Protein 6H8M (pdb70)

Solvent-accessible surface area: 11759 Å² total; per-residue (Å²): 101,38,73,23,95,33,40,89,27,169,88,157,71,25,0,12,0,13,0,74,31,142,59,97,82,1,0,0,2,0,60,42,4,33,60,116,10,0,26,0,0,2,88,58,58,45,42,188,35,96,14,73,14,14,18,79,17,66,30,28,104,9,178,50,38,43,44,17,35,18,12,116,10,90,9,122,26,163,21,6,44,89,10,88,153,50,138,98,55,212,82,126,33,179,36,44,39,1,0,1,0,26,2,41,46,157,186,88,38,75,21,38,18,4,31,17,136,62,30,80,25,0,12,0,12,0,71,26,143,58,95,83,1,0,2,4,23,64,52,17,48,70,116,10,0,28,0,0,2,85,53,50,42,40,190,37,73,10,85,14,65,58,156,18,139,21,32,104,9,172,49,44,44,34,8,42,44,16,131,16,97,9,120,27,158,12,2,45,89,11,93,151,57,128,130,31,204,90,127,18,168,39,45,39,1,1,2,0,24,3,43,54,149,203

Sequence (214 aa):
GFPIRLVDGENKKEGRVEVFVNGQWGTICDDGWTDKHAAVICRQLGYKGPARARTMAYFGEGKGPIHMDNVKCTGNEKALADCVKQDIGRHNCRHSEDAGVICDYLEGFPIRLVDGENKKEGRVEVFVNGQWGTICDDGWTDKHAAVICRQLGYKGPARARTMMAYFGEGKGPIHMDNVKCTGNEKALADCVKQDIGRHNCRHSEDAGVICDYLE

InterPro domains:
  IPR000001 Kringle [PF00051] (93-157)
  IPR000001 Kringle [PS50070] (93-156)
  IPR000001 Kringle [SM00130] (83-159)
  IPR001190 SRCR domain [PF00530] (169-265)
  IPR001190 SRCR domain [PF00530] (277-371)
  IPR001190 SRCR domain [PF00530] (389-485)
  IPR001190 SRCR domain [PR00258] (386-402)
  IPR001190 SRCR domain [PR00258] (405-416)
  IPR001190 SRCR domain [PR00258] (420-430)
  IPR001190 SRCR domain [PR00258] (451-465)
  IPR001190 SRCR domain [PR00258] (474-486)
  IPR001190 SRCR domain [PS00420] (171-208)
  IPR001190 SRCR domain [PS00420] (278-315)
  IPR001190 SRCR domain [PS00420] (391-428)
  IPR001190 SRCR domain [PS50287] (166-266)
  IPR001190 SRCR domain [PS50287] (273-372)
  IPR001190 SRCR domain [PS50287] (386-486)
  IPR001190 SRCR domain [SM00202] (166-266)
  IPR001190 SRCR domain [SM00202] (273-372)
  IPR001190 SRCR domain [SM00202] (386-486)

Foldseek 3Di:
DWDWAAPQDPDRQKHFIWTADPNDIAFEFCVQPFQLNQLQVNLLVPFDARKTKDWQQNSHFDDDDHDAYAWAGPSPHNHSVPTDHDPPDPRPGDSSGTMMMGTNDDD/DWDWAAPQDPDRQKHFIWTADPRDIAFEFCVPPFQLVQLQVNLLVPFNARKGKDWQCPSHFDDDDHPAWPWAGPSPHSHPVPTHHDPPTPDPDDSSGTMMMGGNDDD

B-factor: mean 64.43, std 28.66, range [32.75, 166.67]

Structure (mmCIF, N/CA/C/O backbone):
data_6H8M
#
_entry.id   6H8M
#
_cell.length_a   57.752
_cell.length_b   62.902
_cell.length_c   84.526
_cell.angle_alpha   90.00
_cell.angle_beta   90.00
_cell.angle_gamma   90.00
#
_symmetry.space_group_name_H-M   'P 21 21 21'
#
loop_
_entity.id
_entity.type
_entity.pdbx_description
1 polymer Neurotrypsin
2 water water
#
loop_
_atom_site.group_PDB
_atom_site.id
_atom_site.type_symbol
_atom_site.label_atom_id
_atom_site.label_alt_id
_atom_site.label_comp_id
_atom_site.label_asym_id
_atom_site.label_entity_id
_atom_site.label_seq_id
_atom_site.pdbx_PDB_ins_code
_atom_site.Cartn_x
_atom_site.Cartn_y
_atom_site.Cartn_z
_atom_site.occupancy
_atom_site.B_iso_or_equiv
_atom_site.auth_seq_id
_atom_site.auth_comp_id
_atom_site.auth_asym_id
_atom_site.auth_atom_id
_atom_site.pdbx_PDB_model_num
ATOM 1 N N . GLY A 1 3 ? 33.707 46.018 7.804 1.00 78.79 383 GLY A N 1
ATOM 2 C CA . GLY A 1 3 ? 33.914 44.985 8.830 1.00 69.72 383 GLY A CA 1
ATOM 3 C C . GLY A 1 3 ? 33.510 43.622 8.311 1.00 64.66 383 GLY A C 1
ATOM 4 O O . GLY A 1 3 ? 33.202 43.420 7.162 1.00 62.43 383 GLY A O 1
ATOM 5 N N . PHE A 1 4 ? 33.505 42.655 9.209 1.00 54.85 384 PHE A N 1
ATOM 6 C CA . PHE A 1 4 ? 33.205 41.292 8.888 1.00 57.80 384 PHE A CA 1
ATOM 7 C C . PHE A 1 4 ? 31.879 40.923 9.507 1.00 46.84 384 PHE A C 1
ATOM 8 O O . PHE A 1 4 ? 31.703 41.193 10.705 1.00 45.93 384 PHE A O 1
ATOM 16 N N . PRO A 1 5 ? 30.970 40.234 8.807 1.00 43.05 385 PRO A N 1
ATOM 17 C CA . PRO A 1 5 ? 29.894 39.551 9.540 1.00 41.33 385 PRO A CA 1
ATOM 18 C C . PRO A 1 5 ? 30.495 38.463 10.450 1.00 36.21 385 PRO A C 1
ATOM 19 O O . PRO A 1 5 ? 31.374 37.669 10.000 1.00 39.52 385 PRO A O 1
ATOM 23 N N . ILE A 1 6 ? 29.903 38.302 11.654 1.00 38.52 386 ILE A N 1
ATOM 24 C CA . ILE A 1 6 ? 30.307 37.333 12.643 1.00 38.08 386 ILE A CA 1
ATOM 25 C C . ILE A 1 6 ? 29.082 36.721 13.304 1.00 35.17 386 ILE A C 1
ATOM 26 O O . ILE A 1 6 ? 27.966 37.386 13.418 1.00 39.72 386 ILE A O 1
ATOM 31 N N . ARG A 1 7 ? 29.220 35.452 13.674 1.00 35.72 387 ARG A N 1
ATOM 32 C CA . ARG A 1 7 ? 28.174 34.751 14.425 1.00 38.43 387 ARG A CA 1
ATOM 33 C C . ARG A 1 7 ? 28.824 33.767 15.364 1.00 40.34 387 ARG A C 1
ATOM 34 O O . ARG A 1 7 ? 29.912 33.332 15.145 1.00 37.42 387 ARG A O 1
ATOM 42 N N . LEU A 1 8 ? 28.101 33.393 16.421 1.00 34.36 388 LEU A N 1
ATOM 43 C CA . LEU A 1 8 ? 28.486 32.336 17.326 1.00 37.19 388 LEU A CA 1
ATOM 44 C C . LEU A 1 8 ? 27.588 31.093 17.111 1.00 41.22 388 LEU A C 1
ATOM 45 O O . LEU A 1 8 ? 26.363 31.269 16.874 1.00 41.53 388 LEU A O 1
ATOM 50 N N . VAL A 1 9 ? 28.211 29.918 17.016 1.00 38.53 389 VAL A N 1
ATOM 51 C CA . VAL A 1 9 ? 27.499 28.683 16.685 1.00 38.40 389 VAL A CA 1
ATOM 52 C C . VAL A 1 9 ? 27.789 27.610 17.733 1.00 38.93 389 VAL A C 1
ATOM 53 O O . VAL A 1 9 ? 28.870 27.526 18.299 1.00 40.05 389 VAL A O 1
ATOM 57 N N . ASP A 1 10 ? 26.771 26.772 18.023 1.00 41.83 390 ASP A N 1
ATOM 58 C CA . ASP A 1 10 ? 26.941 25.548 18.812 1.00 46.17 390 ASP A CA 1
ATOM 59 C C . ASP A 1 10 ? 27.157 25.802 20.316 1.00 46.21 390 ASP A C 1
ATOM 60 O O . ASP A 1 10 ? 27.549 24.857 21.013 1.00 44.80 390 ASP A O 1
ATOM 65 N N . GLY A 1 11 ? 26.844 26.990 20.787 1.00 42.88 391 GLY A N 1
ATOM 66 C CA . GLY A 1 11 ? 26.808 27.337 22.204 1.00 42.62 391 GLY A CA 1
ATOM 67 C C . GLY A 1 11 ? 25.510 26.892 22.844 1.00 49.49 391 GLY A C 1
ATOM 68 O O . GLY A 1 11 ? 24.586 26.577 22.181 1.00 46.41 391 GLY A O 1
ATOM 69 N N . GLU A 1 12 ? 25.466 26.940 24.166 1.00 49.47 392 GLU A N 1
ATOM 70 C CA . GLU A 1 12 ? 24.188 26.586 24.908 1.00 54.76 392 GLU A CA 1
ATOM 71 C C . GLU A 1 12 ? 23.201 27.741 24.821 1.00 54.50 392 GLU A C 1
ATOM 72 O O . GLU A 1 12 ? 22.065 27.581 25.123 1.00 55.28 392 GLU A O 1
ATOM 78 N N . ASN A 1 13 ? 23.650 28.952 24.532 1.00 45.34 393 ASN A N 1
ATOM 79 C CA . ASN A 1 13 ? 22.809 30.133 24.373 1.00 50.84 393 ASN A CA 1
ATOM 80 C C . ASN A 1 13 ? 23.495 31.066 23.358 1.00 49.15 393 ASN A C 1
ATOM 81 O O . ASN A 1 13 ? 24.608 30.791 22.902 1.00 45.15 393 ASN A O 1
ATOM 86 N N . LYS A 1 14 ? 22.861 32.197 23.036 1.00 46.33 394 LYS A N 1
ATOM 87 C CA . LYS A 1 14 ? 23.312 33.009 21.899 1.00 51.21 394 LYS A CA 1
ATOM 88 C C . LYS A 1 14 ? 24.540 33.825 22.297 1.00 51.03 394 LYS A C 1
ATOM 89 O O . LYS A 1 14 ? 25.174 34.361 21.422 1.00 48.29 394 LYS A O 1
ATOM 95 N N . LYS A 1 15 ? 24.916 33.845 23.581 1.00 46.10 395 LYS A N 1
ATOM 96 C CA . LYS A 1 15 ? 26.051 34.615 24.049 1.00 46.52 395 LYS A CA 1
ATOM 97 C C . LYS A 1 15 ? 27.352 33.822 24.063 1.00 42.03 395 LYS A C 1
ATOM 98 O O . LYS A 1 15 ? 28.348 34.390 24.448 1.00 44.14 395 LYS A O 1
ATOM 104 N N . GLU A 1 16 ? 27.389 32.576 23.550 1.00 42.16 396 GLU A N 1
ATOM 105 C CA . GLU A 1 16 ? 28.614 31.833 23.513 1.00 36.35 396 GLU A CA 1
ATOM 106 C C . GLU A 1 16 ? 28.576 30.878 22.314 1.00 37.21 396 GLU A C 1
ATOM 107 O O . GLU A 1 16 ? 27.560 30.632 21.719 1.00 38.84 396 GLU A O 1
ATOM 113 N N . GLY A 1 17 ? 29.753 30.500 21.850 1.00 35.62 397 GLY A N 1
ATOM 114 C CA . GLY A 1 17 ? 29.863 29.462 20.841 1.00 33.69 397 GLY A CA 1
ATOM 115 C C . GLY A 1 17 ? 31.153 29.590 20.031 1.00 33.38 397 GLY A C 1
ATOM 116 O O . GLY A 1 17 ? 32.004 30.476 20.335 1.00 34.18 397 GLY A O 1
ATOM 117 N N . ARG A 1 18 ? 31.273 28.757 18.992 1.00 32.75 398 ARG A N 1
ATOM 118 C CA . ARG A 1 18 ? 32.431 28.821 18.063 1.00 33.92 398 ARG A CA 1
ATOM 119 C C . ARG A 1 18 ? 32.249 30.061 17.177 1.00 33.93 398 ARG A C 1
ATOM 120 O O . ARG A 1 18 ? 31.135 30.251 16.651 1.00 35.34 398 ARG A O 1
ATOM 128 N N . VAL A 1 19 ? 33.314 30.847 17.002 1.00 33.65 399 VAL A N 1
ATOM 129 C CA . VAL A 1 19 ? 33.282 32.085 16.180 1.00 33.98 399 VAL A CA 1
ATOM 130 C C . VAL A 1 19 ? 33.316 31.734 14.711 1.00 36.82 399 VAL A C 1
ATOM 131 O O . VAL A 1 19 ? 34.176 30.957 14.295 1.00 37.19 399 VAL A O 1
ATOM 135 N N . GLU A 1 20 ? 32.312 32.205 13.938 1.00 35.92 400 GLU A N 1
ATOM 136 C CA . GLU A 1 20 ? 32.352 32.075 12.505 1.00 38.06 400 GLU A CA 1
ATOM 137 C C . GLU A 1 20 ? 32.331 33.479 11.899 1.00 38.95 400 GLU A C 1
ATOM 138 O O . GLU A 1 20 ? 31.637 34.397 12.391 1.00 39.67 400 GLU A O 1
ATOM 144 N N . VAL A 1 21 ? 33.070 33.628 10.796 1.00 38.19 401 VAL A N 1
ATOM 145 C CA . VAL A 1 21 ? 33.175 34.902 10.148 1.00 37.85 401 VAL A CA 1
ATOM 146 C C . VAL A 1 21 ? 32.943 34.712 8.653 1.00 38.78 401 VAL A C 1
ATOM 147 O O . VAL A 1 21 ? 33.257 33.650 8.100 1.00 40.04 401 VAL A O 1
ATOM 151 N N . PHE A 1 22 ? 32.336 35.716 8.009 1.00 38.09 402 PHE A N 1
ATOM 152 C CA . PHE A 1 22 ? 31.936 35.592 6.623 1.00 40.02 402 PHE A CA 1
ATOM 153 C C . PHE A 1 22 ? 32.902 36.420 5.765 1.00 43.47 402 PHE A C 1
ATOM 154 O O . PHE A 1 22 ? 32.979 37.627 5.910 1.00 40.64 402 PHE A O 1
ATOM 162 N N . VAL A 1 23 ? 33.666 35.711 4.948 1.00 41.86 403 VAL A N 1
ATOM 163 C CA . VAL A 1 23 ? 34.813 36.260 4.176 1.00 46.02 403 VAL A CA 1
ATOM 164 C C . VAL A 1 23 ? 34.816 35.540 2.831 1.00 47.79 403 VAL A C 1
ATOM 165 O O . VAL A 1 23 ? 34.655 34.338 2.806 1.00 46.20 403 VAL A O 1
ATOM 169 N N . ASN A 1 24 ? 35.055 36.249 1.724 1.00 47.29 404 ASN A N 1
ATOM 170 C CA . ASN A 1 24 ? 35.211 35.603 0.441 1.00 50.55 404 ASN A CA 1
ATOM 171 C C . ASN A 1 24 ? 34.036 34.678 0.122 1.00 51.75 404 ASN A C 1
ATOM 172 O O . ASN A 1 24 ? 34.227 33.579 -0.359 1.00 51.61 404 ASN A O 1
ATOM 177 N N . GLY A 1 25 ? 32.828 35.120 0.441 1.00 48.40 405 GLY A N 1
ATOM 178 C CA . GLY A 1 25 ? 31.596 34.458 0.029 1.00 51.61 405 GLY A CA 1
ATOM 179 C C . GLY A 1 25 ? 31.250 33.262 0.885 1.00 51.28 405 GLY A C 1
ATOM 180 O O . GLY A 1 25 ? 30.316 32.556 0.555 1.00 51.79 405 GLY A O 1
ATOM 181 N N . GLN A 1 26 ? 31.995 32.965 1.956 1.00 48.60 406 GLN A N 1
ATOM 182 C CA . GLN A 1 26 ? 31.708 31.777 2.777 1.00 48.46 406 GLN A CA 1
ATOM 183 C C . GLN A 1 26 ? 31.864 32.039 4.272 1.00 45.14 406 GLN A C 1
ATOM 184 O O . GLN A 1 26 ? 32.735 32.766 4.713 1.00 41.30 406 GLN A O 1
ATOM 190 N N . TRP A 1 27 ? 31.031 31.325 5.053 1.00 44.76 407 TRP A N 1
ATOM 191 C CA . TRP A 1 27 ? 31.252 31.255 6.481 1.00 43.71 407 TRP A CA 1
ATOM 192 C C . TRP A 1 27 ? 32.440 30.337 6.788 1.00 44.92 407 TRP A C 1
ATOM 193 O O . TRP A 1 27 ? 32.562 29.281 6.214 1.00 44.72 407 TRP A O 1
ATOM 204 N N . GLY A 1 28 ? 33.323 30.758 7.695 1.00 38.84 408 GLY A N 1
ATOM 205 C CA . GLY A 1 28 ? 34.458 29.923 8.099 1.00 41.42 408 GLY A CA 1
ATOM 206 C C . GLY A 1 28 ? 34.925 30.272 9.485 1.00 40.39 408 GLY A C 1
ATOM 207 O O . GLY A 1 28 ? 34.354 31.166 10.142 1.00 41.01 408 GLY A O 1
ATOM 208 N N . THR A 1 29 ? 35.939 29.590 9.957 1.00 39.67 409 THR A N 1
ATOM 209 C CA . THR A 1 29 ? 36.307 29.668 11.379 1.00 39.73 409 THR A CA 1
ATOM 210 C C . THR A 1 29 ? 37.596 30.457 11.542 1.00 41.65 409 THR A C 1
ATOM 211 O O . THR A 1 29 ? 38.167 30.931 10.592 1.00 43.75 409 THR A O 1
ATOM 215 N N . ILE A 1 30 ? 38.010 30.555 12.809 1.00 40.71 4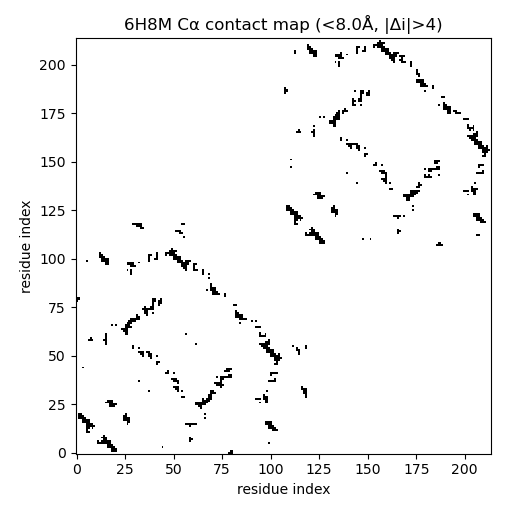10 ILE A N 1
ATOM 216 C CA . ILE A 1 30 ? 39.222 31.221 13.216 1.00 38.87 410 ILE A CA 1
ATOM 217 C C . ILE A 1 30 ? 40.060 30.253 14.046 1.00 40.12 410 ILE A C 1
ATOM 218 O O . ILE A 1 30 ? 39.567 29.616 14.999 1.00 39.19 410 ILE A O 1
ATOM 223 N N . CYS A 1 31 ? 41.338 30.120 13.709 1.00 41.41 411 CYS A N 1
ATOM 224 C CA . CYS A 1 31 ? 42.292 29.271 14.445 1.00 45.84 411 CYS A CA 1
ATOM 225 C C . CYS A 1 31 ? 42.568 29.857 15.852 1.00 49.74 411 CYS A C 1
ATOM 226 O O . CYS A 1 31 ? 42.700 31.051 16.003 1.00 46.56 411 CYS A O 1
ATOM 229 N N . ASP A 1 32 ? 42.740 28.987 16.852 1.00 45.12 412 ASP A N 1
ATOM 230 C CA . ASP A 1 32 ? 42.901 29.430 18.239 1.00 45.95 412 ASP A CA 1
ATOM 231 C C . ASP A 1 32 ? 44.348 29.780 18.570 1.00 47.04 412 ASP A C 1
ATOM 232 O O . ASP A 1 32 ? 44.625 30.071 19.720 1.00 43.52 412 ASP A O 1
ATOM 237 N N . ASP A 1 33 ? 45.289 29.708 17.593 1.00 48.14 413 ASP A N 1
ATOM 238 C CA . ASP A 1 33 ? 46.676 29.984 17.853 1.00 56.39 413 ASP A CA 1
ATOM 239 C C . ASP A 1 33 ? 46.755 31.457 18.277 1.00 55.39 413 ASP A C 1
ATOM 240 O O . ASP A 1 33 ? 46.351 32.376 17.516 1.00 56.16 413 ASP A O 1
ATOM 245 N N . GLY A 1 34 ? 47.225 31.685 19.487 1.00 54.89 414 GLY A N 1
ATOM 246 C CA . GLY A 1 34 ? 47.304 33.053 19.989 1.00 55.94 414 GLY A CA 1
ATOM 247 C C . GLY A 1 34 ? 45.956 33.638 20.435 1.00 53.20 414 GLY A C 1
ATOM 248 O O . GLY A 1 34 ? 45.912 34.831 20.676 1.00 49.15 414 GLY A O 1
ATOM 249 N N . TRP A 1 35 ? 44.865 32.843 20.496 1.00 44.55 415 TRP A N 1
ATOM 250 C CA . TRP A 1 35 ? 43.549 33.348 20.812 1.00 42.20 415 TRP A CA 1
ATOM 251 C C . TRP A 1 35 ? 43.414 33.436 22.348 1.00 43.32 415 TRP A C 1
ATOM 252 O O . TRP A 1 35 ? 43.683 32.459 23.025 1.00 43.08 415 TRP A O 1
ATOM 263 N N . THR A 1 36 ? 43.073 34.621 22.848 1.00 42.50 416 THR A N 1
ATOM 264 C CA . THR A 1 36 ? 43.002 34.855 24.310 1.00 42.50 416 THR A CA 1
ATOM 265 C C . THR A 1 36 ? 41.729 35.629 24.642 1.00 43.74 416 THR A C 1
ATOM 266 O O . THR A 1 36 ? 40.905 35.844 23.740 1.00 39.98 416 THR A O 1
ATOM 270 N N . ASP A 1 37 ? 41.618 36.069 25.898 1.00 43.54 417 ASP A N 1
ATOM 271 C CA . ASP A 1 37 ? 40.463 36.864 26.395 1.00 46.72 417 ASP A CA 1
ATOM 272 C C . ASP A 1 37 ? 40.364 38.198 25.636 1.00 47.37 417 ASP A C 1
ATOM 273 O O . ASP A 1 37 ? 39.240 38.705 25.514 1.00 42.66 417 ASP A O 1
ATOM 278 N N . LYS A 1 38 ? 41.494 38.786 25.223 1.00 45.20 418 LYS A N 1
ATOM 279 C CA . LYS A 1 38 ? 41.470 40.046 24.436 1.00 47.51 418 LYS A CA 1
ATOM 280 C C . LYS A 1 38 ? 40.696 39.799 23.131 1.00 43.18 418 LYS A C 1
ATOM 281 O O . LYS A 1 38 ? 39.847 40.640 22.805 1.00 46.46 418 LYS A O 1
ATOM 287 N N . HIS A 1 39 ? 40.945 38.681 22.434 1.00 44.27 419 HIS A N 1
ATOM 288 C CA . HIS A 1 39 ? 40.163 38.371 21.256 1.00 42.14 419 HIS A CA 1
ATOM 289 C C . HIS A 1 39 ? 38.689 38.223 21.575 1.00 41.52 419 HIS A C 1
ATOM 290 O O . HIS A 1 39 ? 37.807 38.713 20.824 1.00 40.73 419 HIS A O 1
ATOM 297 N N . ALA A 1 40 ? 38.378 37.515 22.655 1.00 40.03 420 ALA A N 1
ATOM 298 C CA . ALA A 1 40 ? 37.034 37.311 23.055 1.00 41.70 420 ALA A CA 1
ATOM 299 C C . ALA A 1 40 ? 36.329 38.625 23.366 1.00 38.25 420 ALA A C 1
ATOM 300 O O . ALA A 1 40 ? 35.144 38.790 22.908 1.00 41.30 420 ALA A O 1
ATOM 302 N N . ALA A 1 41 ? 37.047 39.574 23.973 1.00 42.16 421 ALA A N 1
ATOM 303 C CA . ALA A 1 41 ? 36.475 40.901 24.286 1.00 43.95 421 ALA A CA 1
ATOM 304 C C . ALA A 1 41 ? 36.051 41.586 22.981 1.00 44.10 421 ALA A C 1
ATOM 305 O O . ALA A 1 41 ? 34.938 42.185 22.908 1.00 44.90 421 ALA A O 1
ATOM 307 N N . VAL A 1 42 ? 36.870 41.468 21.930 1.00 46.02 422 VAL A N 1
ATOM 308 C CA . VAL A 1 42 ? 36.628 42.149 20.726 1.00 44.74 422 VAL A CA 1
ATOM 309 C C . VAL A 1 42 ? 35.420 41.521 19.992 1.00 47.00 422 VAL A C 1
ATOM 310 O O . VAL A 1 42 ? 34.527 42.207 19.527 1.00 46.79 422 VAL A O 1
ATOM 314 N N . ILE A 1 43 ? 35.390 40.200 19.920 1.00 41.89 423 ILE A N 1
ATOM 315 C CA . ILE A 1 43 ? 34.225 39.547 19.305 1.00 38.24 423 ILE A CA 1
ATOM 316 C C . ILE A 1 43 ? 32.941 39.919 20.024 1.00 41.48 423 ILE A C 1
ATOM 317 O O . ILE A 1 43 ? 31.913 40.269 19.367 1.00 41.46 423 ILE A O 1
ATOM 322 N N . CYS A 1 44 ? 32.949 39.805 21.352 1.00 41.08 424 CYS A N 1
ATOM 323 C CA . CYS A 1 44 ? 31.793 40.074 22.148 1.00 45.45 424 CYS A CA 1
ATOM 324 C C . CYS A 1 44 ? 31.339 41.547 22.041 1.00 43.06 424 CYS A C 1
ATOM 325 O O . CYS A 1 44 ? 30.117 41.834 21.912 1.00 43.87 424 CYS A O 1
ATOM 328 N N . ARG A 1 45 ? 32.307 42.468 21.978 1.00 45.93 425 ARG A N 1
ATOM 329 C CA . ARG A 1 45 ? 32.042 43.906 21.775 1.00 50.20 425 ARG A CA 1
ATOM 330 C C . ARG A 1 45 ? 31.343 44.129 20.430 1.00 47.44 425 ARG A C 1
ATOM 331 O O . AR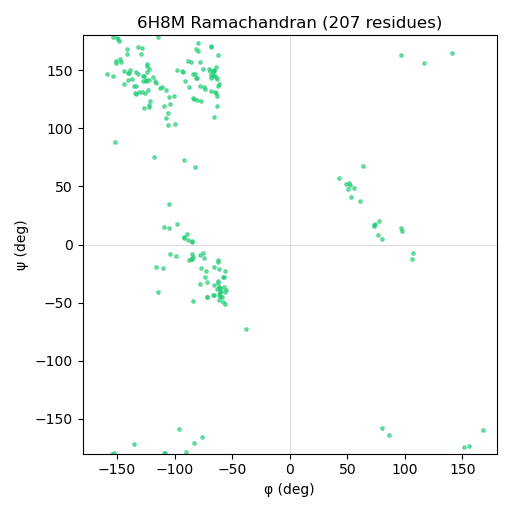G A 1 45 ? 30.355 44.802 20.364 1.00 45.18 425 ARG A O 1
ATOM 339 N N . GLN A 1 46 ? 31.840 43.532 19.354 1.00 47.76 426 GLN A N 1
ATOM 340 C CA . GLN A 1 46 ? 31.260 43.691 18.065 1.00 46.48 426 GLN A CA 1
ATOM 341 C C . GLN A 1 46 ? 29.809 43.163 18.057 1.00 45.06 426 GLN A C 1
ATOM 342 O O . GLN A 1 46 ? 28.963 43.758 17.362 1.00 44.57 426 GLN A O 1
ATOM 348 N N . LEU A 1 47 ? 29.550 42.076 18.783 1.00 42.84 427 LEU A N 1
ATOM 349 C CA . LEU A 1 47 ? 28.224 41.495 18.873 1.00 41.75 427 LEU A CA 1
ATOM 350 C C . LEU A 1 47 ? 27.273 42.294 19.774 1.00 47.29 427 LEU A C 1
ATOM 351 O O . LEU A 1 47 ? 26.091 41.975 19.824 1.00 42.26 427 LEU A O 1
ATOM 356 N N . GLY A 1 48 ? 27.788 43.302 20.456 1.00 50.54 428 GLY A N 1
ATOM 357 C CA . GLY A 1 48 ? 26.950 44.206 21.232 1.00 52.06 428 GLY A CA 1
ATOM 358 C C . GLY A 1 48 ? 26.887 43.877 22.698 1.00 56.68 428 GLY A C 1
ATOM 359 O O . GLY A 1 48 ? 26.143 44.535 23.396 1.00 56.20 428 GLY A O 1
ATOM 360 N N . TYR A 1 49 ? 27.756 42.981 23.207 1.00 48.14 429 TYR A N 1
ATOM 361 C CA . TYR A 1 49 ? 27.831 42.657 24.603 1.00 56.11 429 TYR A CA 1
ATOM 362 C C . TYR A 1 49 ? 28.887 43.576 25.251 1.00 62.14 429 TYR A C 1
ATOM 363 O O . TYR A 1 49 ? 29.836 43.980 24.618 1.00 71.28 429 TYR A O 1
ATOM 372 N N . LYS A 1 50 ? 28.676 43.900 26.521 1.00 61.86 430 LYS A N 1
ATOM 373 C CA . LYS A 1 50 ? 29.438 44.921 27.226 1.00 71.82 430 LYS A CA 1
ATOM 374 C C . LYS A 1 50 ? 30.241 44.335 28.390 1.00 69.73 430 LYS A C 1
ATOM 375 O O . LYS A 1 50 ? 31.133 45.030 28.929 1.00 68.87 430 LYS A O 1
ATOM 381 N N . GLY A 1 51 ? 29.867 43.147 28.857 1.00 60.19 431 GLY A N 1
ATOM 382 C CA . GLY A 1 51 ? 30.453 42.561 30.077 1.00 58.90 431 GLY A CA 1
ATOM 383 C C . GLY A 1 51 ? 31.779 41.838 29.829 1.00 56.94 431 GLY A C 1
ATOM 384 O O . GLY A 1 51 ? 32.346 41.912 28.732 1.00 56.89 431 GLY A O 1
ATOM 385 N N . PRO A 1 52 ? 32.284 41.112 30.849 1.00 59.08 432 PRO A N 1
ATOM 386 C CA . PRO A 1 52 ? 33.542 40.377 30.749 1.00 57.65 432 PRO A CA 1
ATOM 387 C C . PRO A 1 52 ? 33.364 39.282 29.676 1.00 53.05 432 PRO A C 1
ATOM 388 O O . PRO A 1 52 ? 32.245 38.805 29.506 1.00 52.40 432 PRO A O 1
ATOM 392 N N . ALA A 1 53 ? 34.425 38.997 28.910 1.00 48.24 433 ALA A N 1
ATOM 393 C CA . ALA A 1 53 ? 34.358 37.869 27.884 1.00 46.05 433 ALA A CA 1
ATOM 394 C C . ALA A 1 53 ? 35.480 36.904 28.178 1.00 43.45 433 ALA A C 1
ATOM 395 O O . ALA A 1 53 ? 36.535 37.320 28.732 1.00 43.16 433 ALA A O 1
ATOM 397 N N . ARG A 1 54 ? 35.295 35.641 27.800 1.00 38.51 434 ARG A N 1
ATOM 398 C CA . ARG A 1 54 ? 36.369 34.639 28.001 1.00 39.80 434 ARG A CA 1
ATOM 399 C C . ARG A 1 54 ? 36.563 33.821 26.721 1.00 40.36 434 ARG A C 1
ATOM 400 O O . ARG A 1 54 ? 35.556 33.428 26.113 1.00 39.11 434 ARG A O 1
ATOM 408 N N . ALA A 1 55 ? 37.817 33.592 26.331 1.00 36.83 435 ALA A N 1
ATOM 409 C CA . ALA A 1 55 ? 38.093 32.715 25.185 1.00 38.45 435 ALA A CA 1
ATOM 410 C C . ALA A 1 55 ? 37.759 31.245 25.515 1.00 38.83 435 ALA A C 1
ATOM 411 O O . ALA A 1 55 ? 37.994 30.760 26.660 1.00 38.94 435 ALA A O 1
ATOM 413 N N . ARG A 1 56 ? 37.348 30.476 24.474 1.00 35.92 436 ARG A N 1
ATOM 414 C CA . ARG A 1 56 ? 37.357 29.037 24.586 1.00 37.78 436 ARG A CA 1
ATOM 415 C C . ARG A 1 56 ? 38.050 28.482 23.356 1.00 37.98 436 ARG A C 1
ATOM 416 O O . ARG A 1 56 ? 37.774 28.952 22.259 1.00 44.68 436 ARG A O 1
ATOM 424 N N . THR A 1 57 ? 39.010 27.574 23.555 1.00 37.21 437 THR A N 1
ATOM 425 C CA . THR A 1 57 ? 39.953 27.179 22.462 1.00 36.28 437 THR A CA 1
ATOM 426 C C . THR A 1 57 ? 39.697 25.716 22.128 1.00 40.42 437 THR A C 1
ATOM 427 O O . THR A 1 57 ? 38.944 25.000 22.802 1.00 38.22 437 THR A O 1
ATOM 431 N N . MET A 1 58 ? 40.444 25.218 21.155 1.00 38.95 438 MET A N 1
ATOM 432 C CA . MET A 1 58 ? 40.488 23.820 20.783 1.00 38.86 438 MET A CA 1
ATOM 433 C C . MET A 1 58 ? 39.069 23.264 20.551 1.00 38.65 438 MET A C 1
ATOM 434 O O . MET A 1 58 ? 38.751 22.152 21.015 1.00 40.62 438 MET A O 1
ATOM 439 N N . ALA A 1 59 ? 38.292 23.956 19.686 1.00 36.90 439 ALA A N 1
ATOM 440 C CA . ALA A 1 59 ? 36.987 23.494 19.248 1.00 36.26 439 ALA A CA 1
ATOM 441 C C . ALA A 1 59 ? 36.139 23.071 20.449 1.00 41.19 439 ALA A C 1
ATOM 442 O O . ALA A 1 59 ? 35.442 22.018 20.468 1.00 36.96 439 ALA A O 1
ATOM 444 N N . TYR A 1 60 ? 36.045 23.972 21.426 1.00 38.54 440 TYR A N 1
ATOM 445 C CA . TYR A 1 60 ? 35.368 23.703 22.699 1.00 34.75 440 TYR A CA 1
ATOM 446 C C . TYR A 1 60 ? 33.908 23.392 22.491 1.00 40.27 440 TYR A C 1
ATOM 447 O O . TYR A 1 60 ? 33.461 22.470 23.147 1.00 38.49 440 TYR A O 1
ATOM 456 N N . PHE A 1 61 ? 33.248 24.152 21.617 1.00 36.46 441 PHE A N 1
ATOM 457 C CA . PHE A 1 61 ? 31.891 23.952 21.271 1.00 37.66 441 PHE A CA 1
ATOM 458 C C . PHE A 1 61 ? 31.694 22.984 20.096 1.00 44.12 441 PHE A C 1
ATOM 459 O O . PHE A 1 61 ? 30.540 22.838 19.656 1.00 46.85 441 PHE A O 1
ATOM 467 N N . GLY A 1 62 ? 32.752 22.377 19.584 1.00 42.01 442 GLY A N 1
ATOM 468 C CA . GLY A 1 62 ? 32.593 21.608 18.381 1.00 45.41 442 GLY A CA 1
ATOM 469 C C . GLY A 1 62 ? 33.403 22.215 17.276 1.00 44.70 442 GLY A C 1
ATOM 470 O O . GLY A 1 62 ? 33.745 23.425 17.272 1.00 41.74 442 GLY A O 1
ATOM 471 N N . GLU A 1 63 ? 33.721 21.362 16.311 1.00 41.86 443 GLU A N 1
ATOM 472 C CA . GLU A 1 63 ? 34.519 21.775 15.169 1.00 42.68 443 GLU A CA 1
ATOM 473 C C . GLU A 1 63 ? 33.618 22.428 14.167 1.00 41.96 443 GLU A C 1
ATOM 474 O O . GLU A 1 63 ? 32.519 21.930 13.876 1.00 41.29 443 GLU A O 1
ATOM 480 N N . GLY A 1 64 ? 34.157 23.409 13.463 1.00 40.85 444 GLY A N 1
ATOM 481 C CA . GLY A 1 64 ? 33.420 23.982 12.305 1.00 42.21 444 GLY A CA 1
ATOM 482 C C . GLY A 1 64 ? 33.790 23.214 11.034 1.00 46.19 444 GLY A C 1
ATOM 483 O O . GLY A 1 64 ? 34.441 22.175 11.133 1.00 43.50 444 GLY A O 1
ATOM 484 N N . LYS A 1 65 ? 33.227 23.630 9.924 1.00 46.09 445 LYS A N 1
ATOM 485 C CA . LYS A 1 65 ? 33.595 22.995 8.638 1.00 57.49 445 LYS A CA 1
ATOM 486 C C . LYS A 1 65 ? 33.894 24.107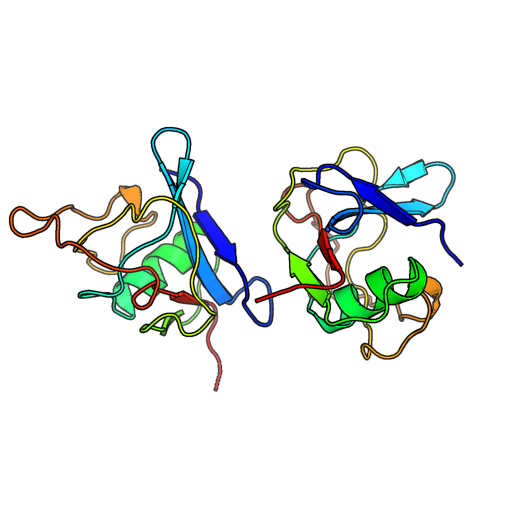 7.635 1.00 56.73 445 LYS A C 1
ATOM 487 O O . LYS A 1 65 ? 33.641 25.287 7.929 1.00 53.99 445 LYS A O 1
ATOM 493 N N . GLY A 1 66 ? 34.441 23.739 6.478 1.00 58.21 446 GLY A N 1
ATOM 494 C CA . GLY A 1 66 ? 34.719 24.801 5.487 1.00 63.02 446 GLY A CA 1
ATOM 495 C C . GLY A 1 66 ? 36.013 25.547 5.817 1.00 57.83 446 GLY A C 1
ATOM 496 O O . GLY A 1 66 ? 36.901 24.952 6.411 1.00 59.05 446 GLY A O 1
ATOM 497 N N . PRO A 1 67 ? 36.203 26.789 5.324 1.00 51.78 447 PRO A N 1
ATOM 498 C CA . PRO A 1 67 ? 37.488 27.447 5.406 1.00 50.10 447 PRO A CA 1
ATOM 499 C C . PRO A 1 67 ? 37.826 27.832 6.836 1.00 45.76 447 PRO A C 1
ATOM 500 O O . PRO A 1 67 ? 36.915 28.100 7.638 1.00 48.02 447 PRO A O 1
ATOM 504 N N . ILE A 1 68 ? 39.112 27.859 7.105 1.00 47.38 448 ILE A N 1
ATOM 505 C CA . ILE A 1 68 ? 39.636 28.543 8.284 1.00 47.52 448 ILE A CA 1
ATOM 506 C C . ILE A 1 68 ? 40.162 29.884 7.810 1.00 47.60 448 ILE A C 1
ATOM 507 O O . ILE A 1 68 ? 41.122 29.946 7.077 1.00 47.23 448 ILE A O 1
ATOM 512 N N . HIS A 1 69 ? 39.407 30.935 8.069 1.00 44.30 449 HIS A N 1
ATOM 513 C CA . HIS A 1 69 ? 39.633 32.222 7.409 1.00 46.37 449 HIS A CA 1
ATOM 514 C C . HIS A 1 69 ? 40.812 32.963 8.014 1.00 49.34 449 HIS A C 1
ATOM 515 O O . HIS A 1 69 ? 41.466 33.753 7.259 1.00 50.67 449 HIS A O 1
ATOM 522 N N . MET A 1 70 ? 41.042 32.827 9.326 1.00 48.41 450 MET A N 1
ATOM 523 C CA . MET A 1 70 ? 42.096 33.613 9.957 1.00 57.44 450 MET A CA 1
ATOM 524 C C . MET A 1 70 ? 42.847 32.679 10.910 1.00 60.58 450 MET A C 1
ATOM 525 O O . MET A 1 70 ? 42.222 31.803 11.549 1.00 51.29 450 MET A O 1
ATOM 530 N N . ASP A 1 71 ? 44.158 32.883 10.967 1.00 63.24 451 ASP A N 1
ATOM 531 C CA . ASP A 1 71 ? 45.181 31.957 11.515 1.00 73.70 451 ASP A CA 1
ATOM 532 C C . ASP A 1 71 ? 45.841 32.564 12.745 1.00 73.74 451 ASP A C 1
ATOM 533 O O . ASP A 1 71 ? 46.064 31.824 13.741 1.00 86.20 451 ASP A O 1
ATOM 538 N N . ASN A 1 72 ? 46.126 33.872 12.708 1.00 68.17 452 ASN A N 1
ATOM 539 C CA . ASN A 1 72 ? 46.822 34.509 13.804 1.00 74.90 452 ASN A CA 1
ATOM 540 C C . ASN A 1 72 ? 46.432 35.970 13.893 1.00 74.51 452 ASN A C 1
ATOM 541 O O . ASN A 1 72 ? 47.131 36.836 13.396 1.00 80.68 452 ASN A O 1
ATOM 546 N N . VAL A 1 73 ? 45.365 36.219 14.628 1.00 63.67 453 VAL A N 1
ATOM 547 C CA . VAL A 1 73 ? 44.846 37.544 14.821 1.00 65.70 453 VAL A CA 1
ATOM 548 C C . VAL A 1 73 ? 45.589 38.129 16.021 1.00 61.30 453 VAL A C 1
ATOM 549 O O . VAL A 1 73 ? 45.745 37.377 16.985 1.00 57.33 453 VAL A O 1
ATOM 553 N N . LYS A 1 74 ? 46.044 39.391 15.939 1.00 67.96 454 LYS A N 1
ATOM 554 C CA . LYS A 1 74 ? 46.594 40.148 17.070 1.00 69.90 454 LYS A CA 1
ATOM 555 C C . LYS A 1 74 ? 45.594 41.240 17.455 1.00 65.39 454 LYS A C 1
ATOM 556 O O . LYS A 1 74 ? 45.213 42.024 16.639 1.00 69.11 454 LYS A O 1
ATOM 562 N N . CYS A 1 75 ? 45.098 41.196 18.688 1.00 67.37 455 CYS A N 1
ATOM 563 C CA . CYS A 1 75 ? 44.117 42.157 19.224 1.00 65.25 455 CYS A CA 1
ATOM 564 C C . CYS A 1 75 ? 44.790 42.775 20.469 1.00 65.26 455 CYS A C 1
ATOM 565 O O . CYS A 1 75 ? 45.417 42.049 21.263 1.00 66.55 455 CYS A O 1
ATOM 568 N N . THR A 1 76 ? 44.608 44.077 20.698 1.00 68.63 456 THR A N 1
ATOM 569 C CA . THR A 1 76 ? 44.907 44.676 22.013 1.00 64.47 456 THR A CA 1
ATOM 570 C C . THR A 1 76 ? 43.830 44.287 23.042 1.00 64.87 456 THR A C 1
ATOM 571 O O . THR A 1 76 ? 44.142 44.181 24.199 1.00 63.43 456 THR A O 1
ATOM 575 N N . GLY A 1 77 ? 42.573 44.025 22.587 1.00 62.63 457 GLY A N 1
ATOM 576 C CA . GLY A 1 77 ? 41.452 43.811 23.490 1.00 57.36 457 GLY A CA 1
ATOM 577 C C . GLY A 1 77 ? 40.491 44.975 23.541 1.00 59.36 457 GLY A C 1
ATOM 578 O O . GLY A 1 77 ? 39.344 44.824 24.008 1.00 60.60 457 GLY A O 1
ATOM 579 N N . ASN A 1 78 ? 40.907 46.115 22.983 1.00 61.46 458 ASN A N 1
ATOM 580 C CA . ASN A 1 78 ? 40.158 47.346 23.036 1.00 66.75 458 ASN A CA 1
ATOM 581 C C . ASN A 1 78 ? 39.352 47.607 21.757 1.00 68.35 458 ASN A C 1
ATOM 582 O O . ASN A 1 78 ? 38.564 48.524 21.751 1.00 73.50 458 ASN A O 1
ATOM 587 N N . GLU A 1 79 ? 39.566 46.821 20.696 1.00 65.57 459 GLU A N 1
ATOM 588 C CA . GLU A 1 79 ? 38.965 47.102 19.372 1.00 63.50 459 GLU A CA 1
ATOM 589 C C . GLU A 1 79 ? 37.450 46.949 19.470 1.00 64.83 459 GLU A C 1
ATOM 590 O O . GLU A 1 79 ? 36.939 46.110 20.260 1.00 60.11 459 GLU A O 1
ATOM 596 N N . LYS A 1 80 ? 36.727 47.732 18.653 1.00 65.20 460 LYS A N 1
ATOM 597 C CA . LYS A 1 80 ? 35.272 47.678 18.604 1.00 69.95 460 LYS A CA 1
ATOM 598 C C . LYS A 1 80 ? 34.846 46.580 17.630 1.00 64.51 460 LYS A C 1
ATOM 599 O O . LYS A 1 80 ? 33.686 46.261 17.560 1.00 67.02 460 LYS A O 1
ATOM 605 N N . ALA A 1 81 ? 35.778 46.062 16.832 1.00 63.51 461 ALA A N 1
ATOM 606 C CA . ALA A 1 81 ? 35.387 45.139 15.742 1.00 61.34 461 ALA A CA 1
ATOM 607 C C . ALA A 1 81 ? 36.602 44.315 15.349 1.00 61.70 461 ALA A C 1
ATOM 608 O O . ALA A 1 81 ? 37.728 44.806 15.379 1.00 56.59 461 ALA A O 1
ATOM 610 N N . LEU A 1 82 ? 36.342 43.064 14.959 1.00 54.11 462 LEU A N 1
ATOM 611 C CA . LEU A 1 82 ? 37.380 42.119 14.602 1.00 51.34 462 LEU A CA 1
ATOM 612 C C . LEU A 1 82 ? 38.243 42.700 13.474 1.00 56.96 462 LEU A C 1
ATOM 613 O O . LEU A 1 82 ? 39.471 42.517 13.495 1.00 58.32 462 LEU A O 1
ATOM 618 N N . ALA A 1 83 ? 37.601 43.428 12.564 1.00 57.91 463 ALA A N 1
ATOM 619 C CA . ALA A 1 83 ? 38.263 44.022 11.364 1.00 65.50 463 ALA A CA 1
ATOM 620 C C . ALA A 1 83 ? 39.401 44.940 11.766 1.00 70.01 463 ALA A C 1
ATOM 621 O O . ALA A 1 83 ? 40.315 45.186 10.957 1.00 74.03 463 ALA A O 1
ATOM 623 N N . ASP A 1 84 ? 39.306 45.537 12.958 1.00 69.36 464 ASP A N 1
ATOM 624 C CA . ASP A 1 84 ? 40.323 46.523 13.430 1.00 68.91 464 ASP A CA 1
ATOM 625 C C . ASP A 1 84 ? 41.495 45.795 14.080 1.00 70.24 464 ASP A C 1
ATOM 626 O O . ASP A 1 84 ? 42.489 46.388 14.411 1.00 67.92 464 ASP A O 1
ATOM 631 N N . CYS A 1 85 ? 41.360 44.498 14.372 1.00 68.31 465 CYS A N 1
ATOM 632 C CA . CYS A 1 85 ? 42.541 43.752 14.860 1.00 68.98 465 CYS A CA 1
ATOM 633 C C . CYS A 1 85 ? 43.509 43.655 13.687 1.00 72.54 465 CYS A C 1
ATOM 634 O O . CYS A 1 85 ? 43.130 43.997 12.609 1.00 76.86 465 CYS A O 1
ATOM 637 N N . VAL A 1 86 ? 44.734 43.190 13.920 1.00 75.73 466 VAL A N 1
ATOM 638 C CA . VAL A 1 86 ? 45.766 43.140 12.860 1.00 85.41 466 VAL A CA 1
ATOM 639 C C . VAL A 1 86 ? 46.117 41.674 12.612 1.00 87.24 466 VAL A C 1
ATOM 640 O O . VAL A 1 86 ? 46.176 40.894 13.547 1.00 84.41 466 VAL A O 1
ATOM 644 N N . LYS A 1 87 ? 46.281 41.298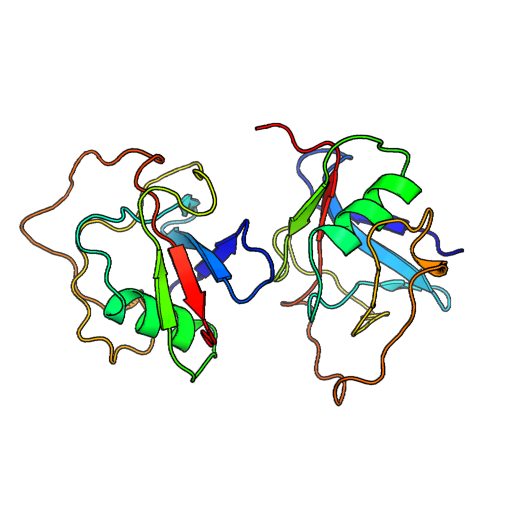 11.338 1.00 92.20 467 LYS A N 1
ATOM 645 C CA . LYS A 1 87 ? 46.702 39.940 10.957 1.00 102.08 467 LYS A CA 1
ATOM 646 C C . LYS A 1 87 ? 48.211 39.832 11.180 1.00 106.12 467 LYS A C 1
ATOM 647 O O . LYS A 1 87 ? 48.892 40.850 11.272 1.00 110.33 467 LYS A O 1
ATOM 653 N N . GLN A 1 88 ? 48.696 38.600 11.358 1.00 110.91 468 GLN A N 1
ATOM 654 C CA . GLN A 1 88 ? 50.120 38.301 11.578 1.00 119.95 468 GLN A CA 1
ATOM 655 C C . GLN A 1 88 ? 50.522 37.110 10.704 1.00 125.30 468 GLN A C 1
ATOM 656 O O . GLN A 1 88 ? 49.785 36.123 10.636 1.00 124.64 468 GLN A O 1
ATOM 662 N N . ASP A 1 89 ? 51.692 37.212 10.053 1.00 134.85 469 ASP A N 1
ATOM 663 C CA . ASP A 1 89 ? 52.384 36.068 9.437 1.00 141.97 469 ASP A CA 1
ATOM 664 C C . ASP A 1 89 ? 53.355 35.471 10.466 1.00 147.85 469 ASP A C 1
ATOM 665 O O . ASP A 1 89 ? 54.574 35.629 10.365 1.00 152.87 469 ASP A O 1
ATOM 670 N N . ILE A 1 90 ? 52.772 34.797 11.467 1.00 150.53 470 ILE A N 1
ATOM 671 C CA . ILE A 1 90 ? 53.481 34.060 12.534 1.00 152.5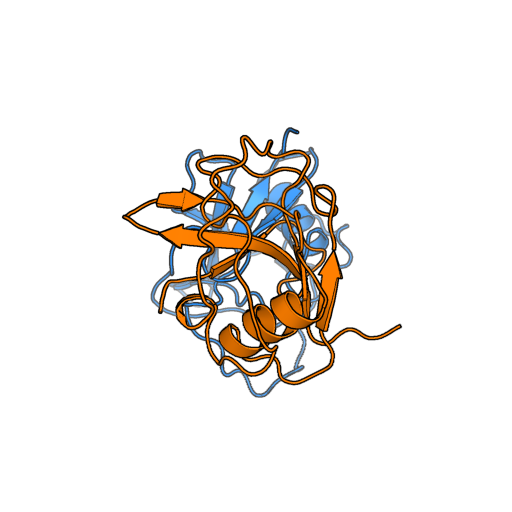3 470 ILE A CA 1
ATOM 672 C C . ILE A 1 90 ? 53.074 32.578 12.417 1.00 150.05 470 ILE A C 1
ATOM 673 O O . ILE A 1 90 ? 52.259 32.079 13.193 1.00 143.96 470 ILE A O 1
ATOM 678 N N . GLY A 1 91 ? 53.631 31.891 11.412 1.00 152.73 471 GLY A N 1
ATOM 679 C CA . GLY A 1 91 ? 53.420 30.460 11.191 1.00 150.83 471 GLY A CA 1
ATOM 680 C C . GLY A 1 91 ? 53.294 30.135 9.711 1.00 157.17 471 GLY A C 1
ATOM 681 O O . GLY A 1 91 ? 53.074 31.039 8.892 1.00 161.32 471 GLY A O 1
ATOM 682 N N . ARG A 1 92 ? 53.419 28.834 9.390 1.00 156.86 472 ARG A N 1
ATOM 683 C CA . ARG A 1 92 ? 53.255 28.261 8.026 1.00 154.41 472 ARG A CA 1
ATOM 684 C C . ARG A 1 92 ? 51.797 27.820 7.788 1.00 151.44 472 ARG A C 1
ATOM 685 O O . ARG A 1 92 ? 51.511 27.205 6.753 1.00 146.50 472 ARG A O 1
ATOM 693 N N . HIS A 1 93 ? 50.908 28.123 8.754 1.00 148.54 473 HIS A N 1
ATOM 694 C CA . HIS A 1 93 ? 49.454 28.012 8.635 1.00 135.49 473 HIS A CA 1
ATOM 695 C C . HIS A 1 93 ? 49.095 26.531 8.430 1.00 123.07 473 HIS A C 1
ATOM 696 O O . HIS A 1 93 ? 48.657 26.128 7.338 1.00 125.67 473 HIS A O 1
ATOM 703 N N . ASN A 1 94 ? 49.326 25.718 9.476 1.00 101.29 474 ASN A N 1
ATOM 704 C CA . ASN A 1 94 ? 48.934 24.317 9.471 1.00 93.30 474 ASN A CA 1
ATOM 705 C C . ASN A 1 94 ? 47.685 24.119 10.351 1.00 77.83 474 ASN A C 1
ATOM 706 O O . ASN A 1 94 ? 47.575 23.085 10.934 1.00 71.43 474 ASN A O 1
ATOM 711 N N . CYS A 1 95 ? 46.747 25.078 10.414 1.00 69.77 475 CYS A N 1
ATOM 712 C CA . CYS A 1 95 ? 45.626 24.961 11.370 1.00 63.52 475 CYS A CA 1
ATOM 713 C C . CYS A 1 95 ? 44.593 23.931 10.899 1.00 57.89 475 CYS A C 1
ATOM 714 O O . CYS A 1 95 ? 44.413 23.754 9.745 1.00 57.74 475 CYS A O 1
ATOM 717 N N . ARG A 1 96 ? 43.876 23.281 11.832 1.00 53.70 476 ARG A N 1
ATOM 718 C CA . ARG A 1 96 ? 42.831 22.294 11.552 1.00 52.25 476 ARG A CA 1
ATOM 719 C C . ARG A 1 96 ? 41.603 22.725 12.356 1.00 50.12 476 ARG A C 1
ATOM 720 O O . ARG A 1 96 ? 41.756 23.557 13.282 1.00 47.07 476 ARG A O 1
ATOM 728 N N . HIS A 1 97 ? 40.435 22.178 12.005 1.00 44.81 477 HIS A N 1
ATOM 729 C CA . HIS A 1 97 ? 39.183 22.575 12.680 1.00 45.62 477 HIS A CA 1
ATOM 730 C C . HIS A 1 97 ? 39.164 22.170 14.160 1.00 43.87 477 HIS A C 1
ATOM 731 O O . HIS A 1 97 ? 38.402 22.732 14.966 1.00 41.99 477 HIS A O 1
ATOM 738 N N . SER A 1 98 ? 40.004 21.225 14.538 1.00 44.41 478 SER A N 1
ATOM 739 C CA . SER A 1 98 ? 40.187 20.849 15.941 1.00 46.11 478 SER A CA 1
ATOM 740 C C . SER A 1 98 ? 40.723 22.014 16.791 1.00 47.95 478 SER A C 1
ATOM 741 O O . SER A 1 98 ? 40.647 21.931 17.989 1.00 45.91 478 SER A O 1
ATOM 744 N N . GLU A 1 99 ? 41.215 23.097 16.169 1.00 44.08 479 GLU A N 1
ATOM 745 C CA . GLU A 1 99 ? 41.766 24.288 16.846 1.00 44.83 479 GLU A CA 1
ATOM 746 C C . GLU A 1 99 ? 40.846 25.509 16.691 1.00 42.43 479 GLU A C 1
ATOM 747 O O . GLU A 1 99 ? 41.237 26.645 17.026 1.00 42.90 479 GLU A O 1
ATOM 753 N N . ASP A 1 100 ? 39.597 25.291 16.279 1.00 40.94 480 ASP A N 1
ATOM 754 C CA . ASP A 1 100 ? 38.659 26.401 16.065 1.00 42.06 480 ASP A CA 1
ATOM 755 C C . ASP A 1 100 ? 38.426 27.171 17.361 1.00 38.40 480 ASP A C 1
ATOM 756 O O . ASP A 1 100 ? 38.246 26.561 18.454 1.00 40.58 480 ASP A O 1
ATOM 761 N N . ALA A 1 101 ? 38.397 28.503 17.260 1.00 36.64 481 ALA A N 1
ATOM 762 C CA . ALA A 1 101 ? 38.270 29.391 18.410 1.00 36.26 481 ALA A CA 1
ATOM 763 C C . ALA A 1 101 ? 36.798 29.650 18.734 1.00 35.72 481 ALA A C 1
ATOM 764 O O . ALA A 1 101 ? 35.948 29.658 17.819 1.00 36.96 481 ALA A O 1
ATOM 766 N N . GLY A 1 102 ? 36.585 30.030 19.981 1.00 34.87 482 GLY A N 1
ATOM 767 C CA . GLY A 1 102 ? 35.274 30.311 20.513 1.00 36.11 482 GLY A CA 1
ATOM 768 C C . GLY A 1 102 ? 35.320 31.359 21.581 1.00 35.02 482 GLY A C 1
ATOM 769 O O . GLY A 1 102 ? 36.418 31.724 22.017 1.00 38.22 482 GLY A O 1
ATOM 770 N N . VAL A 1 103 ? 34.148 31.755 22.121 1.00 35.01 483 VAL A N 1
ATOM 771 C CA . VAL A 1 103 ? 34.022 32.754 23.126 1.00 35.38 483 VAL A CA 1
ATOM 772 C C . VAL A 1 103 ? 32.834 32.432 24.051 1.00 40.20 483 VAL A C 1
ATOM 773 O O . VAL A 1 103 ? 31.909 31.759 23.592 1.00 38.06 483 VAL A O 1
ATOM 777 N N . ILE A 1 104 ? 32.864 33.036 25.247 1.00 39.31 484 ILE A N 1
ATOM 778 C CA . ILE A 1 104 ? 31.733 33.295 26.075 1.00 41.58 484 ILE A CA 1
ATOM 779 C C . ILE A 1 104 ? 31.640 34.777 26.356 1.00 40.35 484 ILE A C 1
ATOM 780 O O . ILE A 1 104 ? 32.528 35.316 26.973 1.00 44.38 484 ILE A O 1
ATOM 785 N N . CYS A 1 105 ? 30.547 35.422 25.928 1.00 42.37 485 CYS A N 1
ATOM 786 C CA . CYS A 1 105 ? 30.307 36.819 26.202 1.00 43.39 485 CYS A CA 1
ATOM 787 C C . CYS A 1 105 ? 29.451 36.994 27.466 1.00 47.96 485 CYS A C 1
ATOM 788 O O . CYS A 1 105 ? 28.671 36.140 27.803 1.00 47.45 485 CYS A O 1
ATOM 791 N N . ASP A 1 106 ? 29.686 38.115 28.176 1.00 49.95 486 ASP A N 1
ATOM 792 C CA . ASP A 1 106 ? 28.976 38.430 29.405 1.00 52.99 486 ASP A CA 1
ATOM 793 C C . ASP A 1 106 ? 29.140 37.262 30.388 1.00 54.22 486 ASP A C 1
ATOM 794 O O . ASP A 1 106 ? 28.180 36.762 30.992 1.00 56.37 486 ASP A O 1
ATOM 799 N N . TYR A 1 107 ? 30.395 36.820 30.545 1.00 54.97 487 TYR A N 1
ATOM 800 C CA . TYR A 1 107 ? 30.720 35.663 31.348 1.00 54.17 487 TYR A CA 1
ATOM 801 C C . TYR A 1 107 ? 30.382 35.978 32.807 1.00 62.56 487 TYR A C 1
ATOM 802 O O . TYR A 1 107 ? 30.708 37.060 33.263 1.00 60.80 487 TYR A O 1
ATOM 811 N N . LEU A 1 108 ? 29.665 35.064 33.467 1.00 69.62 488 LEU A N 1
ATOM 812 C CA . LEU A 1 108 ? 29.185 35.256 34.869 1.00 86.53 488 LEU A CA 1
ATOM 813 C C . LEU A 1 108 ? 29.753 34.130 35.737 1.00 94.48 488 LEU A C 1
ATOM 814 O O . LEU A 1 108 ? 29.541 32.965 35.420 1.00 96.72 488 LEU A O 1
ATOM 819 N N . GLU A 1 109 ? 30.467 34.493 36.809 1.00 89.85 489 GLU A N 1
ATOM 820 C CA . GLU A 1 109 ? 31.088 33.542 37.769 1.00 101.05 489 GLU A CA 1
ATOM 821 C C . GLU A 1 109 ? 32.274 32.826 37.115 1.00 107.06 489 GLU A C 1
ATOM 822 O O . GLU A 1 109 ? 33.015 32.126 37.804 1.00 108.25 489 GLU A O 1
ATOM 828 N N . GLY B 1 3 ? 44.356 8.058 25.821 1.00 88.23 383 GLY B N 1
ATOM 829 C CA . GLY B 1 3 ? 43.186 7.138 25.682 1.00 85.96 383 GLY B CA 1
ATOM 830 C C . GLY B 1 3 ? 41.908 7.951 25.569 1.00 81.26 383 GLY B C 1
ATOM 831 O O . GLY B 1 3 ? 41.082 7.699 24.689 1.00 84.00 383 GLY B O 1
ATOM 832 N N . PHE B 1 4 ? 41.751 8.950 26.453 1.00 64.35 384 PHE B N 1
ATOM 833 C CA . PHE B 1 4 ? 40.504 9.711 26.461 1.00 63.70 384 PHE B CA 1
ATOM 834 C C . PHE B 1 4 ? 40.816 11.177 26.236 1.00 52.95 384 PHE B C 1
ATOM 835 O O . PHE B 1 4 ? 41.893 11.660 26.561 1.00 53.66 384 PHE B O 1
ATOM 843 N N . PRO B 1 5 ? 39.871 11.896 25.637 1.00 47.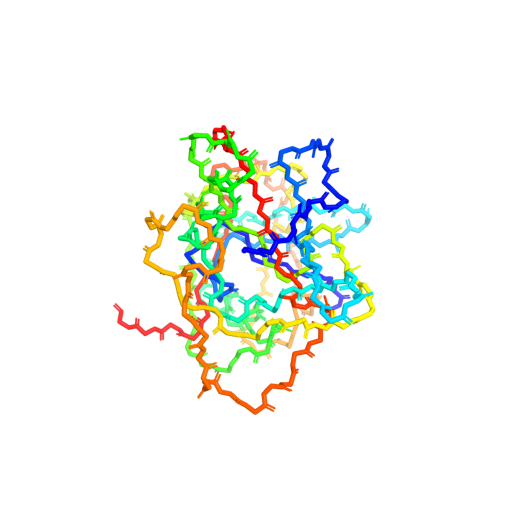16 385 PRO B N 1
ATOM 844 C CA . PRO B 1 5 ? 40.110 13.297 25.296 1.00 45.58 385 PRO B CA 1
ATOM 845 C C . PRO B 1 5 ? 40.270 14.165 26.560 1.00 45.48 385 PRO B C 1
ATOM 846 O O . PRO B 1 5 ? 39.687 13.924 27.600 1.00 45.33 385 PRO B O 1
ATOM 850 N N . ILE B 1 6 ? 41.069 15.206 26.386 1.00 44.81 386 ILE B N 1
ATOM 851 C CA . ILE B 1 6 ? 41.385 16.199 27.428 1.00 46.44 386 ILE B CA 1
ATOM 852 C C . ILE B 1 6 ? 41.373 17.592 26.795 1.00 43.77 386 ILE B C 1
ATOM 853 O O . ILE B 1 6 ? 41.592 17.741 25.557 1.00 41.33 386 ILE B O 1
ATOM 858 N N . ARG B 1 7 ? 41.026 18.591 27.624 1.00 40.67 387 ARG B N 1
ATOM 859 C CA . ARG B 1 7 ? 41.033 19.972 27.189 1.00 40.72 387 ARG B CA 1
ATOM 860 C C . ARG B 1 7 ? 41.486 20.831 28.380 1.00 38.73 387 ARG B C 1
ATOM 861 O O . ARG B 1 7 ? 41.285 20.425 29.521 1.00 37.46 387 ARG B O 1
ATOM 869 N N . LEU B 1 8 ? 42.151 21.963 28.062 1.00 38.35 388 LEU B N 1
ATOM 870 C CA . LEU B 1 8 ? 42.543 22.944 29.090 1.00 36.24 388 LEU B CA 1
ATOM 871 C C . LEU B 1 8 ? 41.597 24.142 28.984 1.00 37.68 388 LEU B C 1
ATOM 872 O O . LEU B 1 8 ? 41.413 24.719 27.869 1.00 39.33 388 LEU B O 1
ATOM 877 N N . VAL B 1 9 ? 40.965 24.523 30.107 1.00 35.64 389 VAL B N 1
ATOM 878 C CA . VAL B 1 9 ? 39.976 25.568 30.053 1.00 36.10 389 VAL B CA 1
ATOM 879 C C . VAL B 1 9 ? 40.326 26.691 31.058 1.00 38.19 389 VAL B C 1
ATOM 880 O O . VAL B 1 9 ? 40.790 26.417 32.158 1.00 39.48 389 VAL B O 1
ATOM 884 N N . ASP B 1 10 ? 40.081 27.923 30.629 1.00 36.67 390 ASP B N 1
ATOM 885 C CA . ASP B 1 10 ? 40.116 29.119 31.560 1.00 39.08 390 ASP B CA 1
ATOM 886 C C . ASP B 1 10 ? 41.563 29.528 31.843 1.00 39.97 390 ASP B C 1
ATOM 887 O O . ASP B 1 10 ? 41.768 30.369 32.748 1.00 40.52 390 ASP B O 1
ATOM 892 N N . GLY B 1 11 ? 42.467 29.113 30.969 1.00 40.55 391 GLY B N 1
ATOM 893 C CA . GLY B 1 11 ? 43.875 29.626 30.982 1.00 44.18 391 GLY B CA 1
ATOM 894 C C . GLY B 1 11 ? 43.970 30.983 30.333 1.00 46.08 391 GLY B C 1
ATOM 895 O O . GLY B 1 11 ? 43.016 31.423 29.693 1.00 44.44 391 GLY B O 1
ATOM 896 N N . GLU B 1 12 ? 45.145 31.615 30.392 1.00 43.11 392 GLU B N 1
ATOM 897 C CA . GLU B 1 12 ? 45.375 32.853 29.637 1.00 46.77 392 GLU B CA 1
ATOM 898 C C . GLU B 1 12 ? 45.525 32.576 28.124 1.00 42.53 392 GLU B C 1
ATOM 899 O O . GLU B 1 12 ? 45.347 33.485 27.332 1.00 46.42 392 GLU B O 1
ATOM 905 N N . ASN B 1 13 ? 45.888 31.354 27.777 1.00 45.76 393 ASN B N 1
ATOM 906 C CA . ASN B 1 13 ? 45.982 30.871 26.379 1.00 48.92 393 ASN B CA 1
ATOM 907 C C . ASN B 1 13 ? 45.743 29.367 26.386 1.00 43.80 393 ASN B C 1
ATOM 908 O O . ASN B 1 13 ? 45.589 28.766 27.464 1.00 42.81 393 ASN B O 1
ATOM 913 N N . LYS B 1 14 ? 45.799 28.729 25.211 1.00 42.21 394 LYS B N 1
ATOM 914 C CA . LYS B 1 14 ? 45.391 27.328 25.092 1.00 41.63 394 LYS B CA 1
ATOM 915 C C . LYS B 1 14 ? 46.448 26.413 25.699 1.00 43.15 394 LYS B C 1
ATOM 916 O O . LYS B 1 14 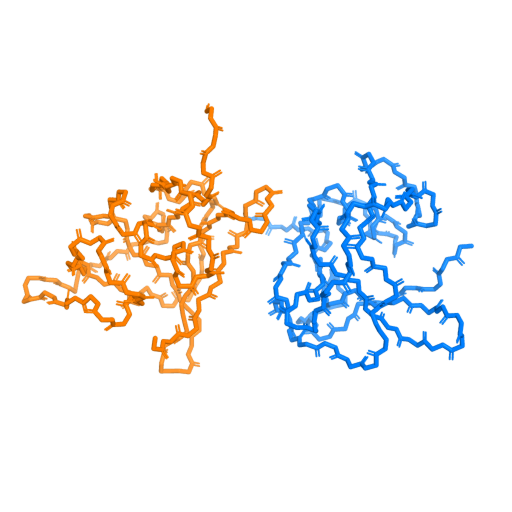? 46.170 25.237 25.900 1.00 41.75 394 LYS B O 1
ATOM 922 N N . LYS B 1 15 ? 47.655 26.929 26.013 1.00 45.43 395 LYS B N 1
ATOM 923 C CA . LYS B 1 15 ? 48.665 26.015 26.579 1.00 45.81 395 LYS B CA 1
ATOM 924 C C . LYS B 1 15 ? 48.623 25.895 28.097 1.00 47.57 395 LYS B C 1
ATOM 925 O O . LYS B 1 15 ? 49.437 25.227 28.686 1.00 45.37 395 LYS B O 1
ATOM 931 N N . GLU B 1 16 ? 47.603 26.457 28.751 1.00 40.00 396 GLU B N 1
ATOM 932 C CA . GLU B 1 16 ? 47.516 26.304 30.135 1.00 39.94 396 GLU B CA 1
ATOM 933 C C . GLU B 1 16 ? 46.021 26.348 30.509 1.00 35.81 396 GLU B C 1
ATOM 934 O O . GLU B 1 16 ? 45.230 26.792 29.722 1.00 41.54 396 GLU B O 1
ATOM 940 N N . GLY B 1 17 ? 45.722 25.770 31.669 1.00 37.17 397 GLY B N 1
ATOM 941 C CA . GLY B 1 17 ? 44.397 25.888 32.215 1.00 34.81 397 GLY B CA 1
ATOM 942 C C . GLY B 1 17 ? 44.009 24.721 33.071 1.00 38.88 397 GLY B C 1
ATOM 943 O O . GLY B 1 17 ? 44.772 23.888 33.416 1.00 40.39 397 GLY B O 1
ATOM 944 N N . ARG B 1 18 ? 42.749 24.737 33.488 1.00 38.45 398 ARG B N 1
ATOM 945 C CA . ARG B 1 18 ? 42.134 23.684 34.268 1.00 38.21 398 ARG B CA 1
ATOM 946 C C . ARG B 1 18 ? 42.001 22.440 33.387 1.00 41.89 398 ARG B C 1
ATOM 947 O O . ARG B 1 18 ? 41.646 22.549 32.260 1.00 37.34 398 ARG B O 1
ATOM 955 N N . VAL B 1 19 ? 42.400 21.275 33.899 1.00 38.74 399 VAL B N 1
ATOM 956 C CA . VAL B 1 19 ? 42.356 20.062 33.108 1.00 41.22 399 VAL B CA 1
ATOM 957 C C . VAL B 1 19 ? 40.955 19.450 33.170 1.00 38.67 399 VAL B C 1
ATOM 958 O O . VAL B 1 19 ? 40.401 19.238 34.254 1.00 42.30 399 VAL B O 1
ATOM 962 N N . GLU B 1 20 ? 40.359 19.194 32.000 1.00 40.56 400 GLU B N 1
ATOM 963 C CA . GLU B 1 20 ? 39.052 18.568 31.916 1.00 39.08 400 GLU B CA 1
ATOM 964 C C . GLU B 1 20 ? 39.214 17.335 31.024 1.00 40.28 400 GLU B C 1
ATOM 965 O O . GLU B 1 20 ? 39.983 17.333 30.043 1.00 39.15 400 GLU B O 1
ATOM 971 N N . VAL B 1 21 ? 38.538 16.257 31.409 1.00 38.52 401 VAL B N 1
ATOM 972 C CA . VAL B 1 21 ? 38.780 14.979 30.704 1.00 41.73 401 VAL B CA 1
ATOM 973 C C . VAL B 1 21 ? 37.404 14.386 30.414 1.00 41.13 401 VAL B C 1
ATOM 974 O O . VAL B 1 21 ? 36.434 14.595 31.172 1.00 42.83 401 VAL B O 1
ATOM 978 N N . PHE B 1 22 ? 37.338 13.652 29.284 1.00 41.82 402 PHE B N 1
ATOM 979 C CA . PHE B 1 22 ? 36.055 13.131 28.824 1.00 43.37 402 PHE B CA 1
ATOM 980 C C . PHE B 1 22 ? 36.039 11.622 29.067 1.00 42.58 402 PHE B C 1
ATOM 981 O O . PHE B 1 22 ? 36.802 10.878 28.443 1.00 42.98 402 PHE B O 1
ATOM 989 N N . VAL B 1 23 ? 35.226 11.211 30.047 1.00 42.37 403 VAL B N 1
ATOM 990 C CA . VAL B 1 23 ? 35.218 9.825 30.527 1.00 44.05 403 VAL B CA 1
ATOM 991 C C . VAL B 1 23 ? 33.765 9.360 30.624 1.00 43.06 403 VAL B C 1
ATOM 992 O O . VAL B 1 23 ? 32.966 10.105 31.149 1.00 42.52 403 VAL B O 1
ATOM 996 N N . ASN B 1 24 ? 33.459 8.200 30.041 1.00 39.68 404 ASN B N 1
ATOM 997 C CA . ASN B 1 24 ? 32.114 7.606 30.115 1.00 42.43 404 ASN B CA 1
ATOM 998 C C . ASN B 1 24 ? 31.081 8.642 29.713 1.00 42.37 404 ASN B C 1
ATOM 999 O O . ASN B 1 24 ? 30.020 8.837 30.348 1.00 42.08 404 ASN B O 1
ATOM 1004 N N . GLY B 1 25 ? 31.348 9.303 28.603 1.00 42.29 405 GLY B N 1
ATOM 1005 C CA . GLY B 1 25 ? 30.346 10.210 28.013 1.00 41.36 405 GLY B CA 1
ATOM 1006 C C . GLY B 1 25 ? 30.129 11.491 28.729 1.00 43.85 405 GLY B C 1
ATOM 1007 O O . GLY B 1 25 ? 29.099 12.134 28.478 1.00 43.60 405 GLY B O 1
ATOM 1008 N N . GLN B 1 26 ? 31.036 11.909 29.636 1.00 43.90 406 GLN B N 1
ATOM 1009 C CA . GLN B 1 26 ? 30.889 13.203 30.312 1.00 43.30 406 GLN B CA 1
ATOM 1010 C C . GLN B 1 26 ? 32.228 13.929 30.478 1.00 46.70 406 GLN B C 1
ATOM 1011 O O . GLN B 1 26 ? 33.240 13.326 30.824 1.00 41.22 406 GLN B O 1
ATOM 1017 N N . TRP B 1 27 ? 32.217 15.243 30.306 1.00 41.78 407 TRP B N 1
ATOM 1018 C CA . TRP B 1 27 ? 33.372 16.066 30.659 1.00 42.31 407 TRP B CA 1
ATOM 1019 C C . TRP B 1 27 ? 33.387 16.259 32.185 1.00 44.18 407 TRP B C 1
ATOM 1020 O O . TRP B 1 27 ? 32.365 16.473 32.769 1.00 44.49 407 TRP B O 1
ATOM 1031 N N . GLY B 1 28 ? 34.580 16.130 32.779 1.00 44.85 408 GLY B N 1
ATOM 1032 C CA . GLY B 1 28 ? 34.713 16.333 34.222 1.00 44.33 408 GLY B CA 1
ATOM 1033 C C . GLY B 1 28 ? 36.123 16.778 34.549 1.00 45.04 408 GLY B C 1
ATOM 1034 O O . GLY B 1 28 ? 36.950 16.879 33.670 1.00 44.71 408 GLY B O 1
ATOM 1035 N N . THR B 1 29 ? 36.378 17.033 35.822 1.00 46.12 409 THR B N 1
ATOM 1036 C CA . THR B 1 29 ? 37.626 17.636 36.270 1.00 47.73 409 THR B CA 1
ATOM 1037 C C . THR B 1 29 ? 38.425 16.571 36.998 1.00 53.69 409 THR B C 1
ATOM 1038 O O . THR B 1 29 ? 37.977 15.410 37.114 1.00 53.82 409 THR B O 1
ATOM 1042 N N . ILE B 1 30 ? 39.607 16.991 37.487 1.00 49.84 410 ILE B N 1
ATOM 1043 C CA . ILE B 1 30 ? 40.548 16.113 38.181 1.00 49.51 410 ILE B CA 1
ATOM 1044 C C . ILE B 1 30 ? 40.902 16.783 39.507 1.00 51.75 410 ILE B C 1
ATOM 1045 O O . ILE B 1 30 ? 41.339 17.934 39.518 1.00 50.11 410 ILE B O 1
ATOM 1050 N N . CYS B 1 31 ? 40.827 16.029 40.602 1.00 52.14 411 CYS B N 1
ATOM 1051 C CA . CYS B 1 31 ? 41.172 16.509 41.947 1.00 56.94 411 CYS B CA 1
ATOM 1052 C C . CYS B 1 31 ? 42.678 16.797 42.039 1.00 56.66 411 CYS B C 1
ATOM 1053 O O . CYS B 1 31 ? 43.485 16.086 41.450 1.00 58.88 411 CYS B O 1
ATOM 1056 N N . ASP B 1 32 ? 43.073 17.820 42.807 1.00 56.99 412 ASP B N 1
ATOM 1057 C CA . ASP B 1 32 ? 44.491 18.187 42.889 1.00 61.06 412 ASP B CA 1
ATOM 1058 C C . ASP B 1 32 ? 45.243 17.343 43.934 1.00 65.17 412 ASP B C 1
ATOM 1059 O O . ASP B 1 32 ? 46.436 17.579 44.127 1.00 64.74 412 ASP B O 1
ATOM 1064 N N . ASP B 1 33 ? 44.562 16.387 44.582 1.00 66.71 413 ASP B N 1
ATOM 1065 C CA . ASP B 1 33 ? 45.146 15.574 45.652 1.00 73.66 413 ASP B CA 1
ATOM 1066 C C . ASP B 1 33 ? 46.255 14.714 45.030 1.00 73.81 413 ASP B C 1
ATOM 1067 O O . ASP B 1 33 ? 46.005 13.838 44.233 1.00 75.17 413 ASP B O 1
ATOM 1072 N N . GLY B 1 34 ? 47.504 15.019 45.356 1.00 77.28 414 GLY B N 1
ATOM 1073 C CA . GLY B 1 34 ? 48.651 14.329 44.786 1.00 79.01 414 GLY B CA 1
ATOM 1074 C C . GLY B 1 34 ? 48.932 14.720 43.339 1.00 75.31 414 GLY B C 1
ATOM 1075 O O . GLY B 1 34 ? 49.666 14.005 42.656 1.00 78.05 414 GLY B O 1
ATOM 1076 N N . TRP B 1 35 ? 48.378 15.862 42.868 1.00 66.75 415 TRP B N 1
ATOM 1077 C CA . TRP B 1 35 ? 48.670 16.352 41.537 1.00 64.65 415 TRP B CA 1
ATOM 1078 C C . TRP B 1 35 ? 50.013 17.080 41.543 1.00 65.69 415 TRP B C 1
ATOM 1079 O O . TRP B 1 35 ? 50.203 18.009 42.306 1.00 72.05 415 TRP B O 1
ATOM 1090 N N . THR B 1 36 ? 50.935 16.639 40.678 1.00 67.75 416 THR B N 1
ATOM 1091 C CA . THR B 1 36 ? 52.325 17.052 40.677 1.00 69.41 416 THR B CA 1
ATOM 1092 C C . THR B 1 36 ? 52.753 17.518 39.281 1.00 64.08 416 THR B C 1
ATOM 1093 O O . THR B 1 36 ? 52.056 17.316 38.299 1.00 68.05 416 THR B O 1
ATOM 1097 N N . ASP B 1 37 ? 53.924 18.133 39.186 1.00 66.65 417 ASP B N 1
ATOM 1098 C CA . ASP B 1 37 ? 54.519 18.443 37.874 1.00 68.53 417 ASP B CA 1
ATOM 1099 C C . ASP B 1 37 ? 54.690 17.191 36.989 1.00 71.81 417 ASP B C 1
ATOM 1100 O O . ASP B 1 37 ? 54.696 17.338 35.776 1.00 67.92 417 ASP B O 1
ATOM 1105 N N . LYS B 1 38 ? 54.765 15.973 37.547 1.00 70.95 418 LYS B N 1
ATOM 1106 C CA . LYS B 1 38 ? 54.751 14.766 36.709 1.00 70.71 418 LYS B CA 1
ATOM 1107 C C . LYS B 1 38 ? 53.415 14.568 35.999 1.00 70.82 418 LYS B C 1
ATOM 1108 O O . LYS B 1 38 ? 53.402 14.195 34.848 1.00 69.24 418 LYS B O 1
ATOM 1114 N N . HIS B 1 39 ? 52.288 14.759 36.696 1.00 67.59 419 HIS B N 1
ATOM 1115 C CA . HIS B 1 39 ? 50.995 14.710 36.079 1.00 65.96 419 HIS B CA 1
ATOM 1116 C C . HIS B 1 39 ? 50.895 15.762 34.971 1.00 55.74 419 HIS B C 1
ATOM 1117 O O . HIS B 1 39 ? 50.393 15.463 33.889 1.00 56.78 419 HIS B O 1
ATOM 1124 N N . ALA B 1 40 ? 51.352 16.986 35.247 1.00 55.15 420 ALA B N 1
ATOM 1125 C CA . ALA B 1 40 ? 51.362 18.053 34.264 1.00 52.42 420 ALA B CA 1
ATOM 1126 C C . ALA B 1 40 ? 52.141 17.640 32.99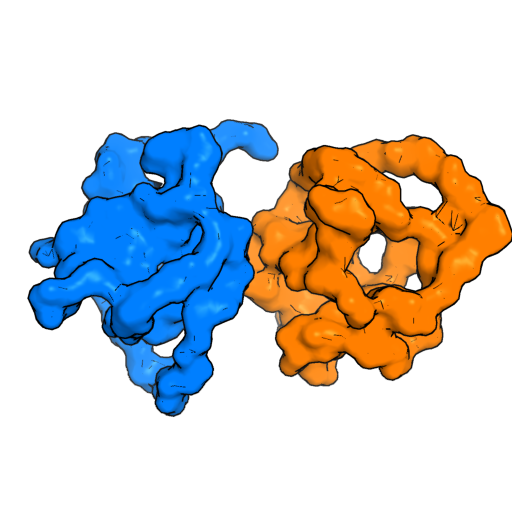4 1.00 55.24 420 ALA B C 1
ATOM 1127 O O . ALA B 1 40 ? 51.687 17.886 31.877 1.00 53.01 420 ALA B O 1
ATOM 1129 N N . ALA B 1 41 ? 53.281 16.953 33.167 1.00 57.37 421 ALA B N 1
ATOM 1130 C CA . ALA B 1 41 ? 54.101 16.467 32.013 1.00 59.45 421 ALA B CA 1
ATOM 1131 C C . ALA B 1 41 ? 53.281 15.519 31.132 1.00 60.39 421 ALA B C 1
ATOM 1132 O O . ALA B 1 41 ? 53.326 15.640 29.906 1.00 60.68 421 ALA B O 1
ATOM 1134 N N . VAL B 1 42 ? 52.469 14.648 31.755 1.00 58.38 422 VAL B N 1
ATOM 1135 C CA . VAL B 1 42 ? 51.725 13.673 31.029 1.00 57.98 422 VAL B CA 1
ATOM 1136 C C . VAL B 1 42 ? 50.596 14.366 30.268 1.00 55.88 422 VAL B C 1
ATOM 1137 O O . VAL B 1 42 ? 50.357 14.083 29.094 1.00 52.06 422 VAL B O 1
ATOM 1141 N N . ILE B 1 43 ? 49.887 15.272 30.943 1.00 50.21 423 ILE B N 1
ATOM 1142 C CA . ILE B 1 43 ? 48.831 16.027 30.242 1.00 50.90 423 ILE B CA 1
ATOM 1143 C C . ILE B 1 43 ? 49.394 16.759 29.024 1.00 52.90 423 ILE B C 1
ATOM 1144 O O . ILE B 1 43 ? 48.833 16.716 27.913 1.00 56.52 423 ILE B O 1
ATOM 1149 N N . CYS B 1 44 ? 50.472 17.503 29.243 1.00 50.62 424 CYS B N 1
ATOM 1150 C CA . CYS B 1 44 ? 51.053 18.348 28.247 1.00 51.75 424 CYS B CA 1
ATOM 1151 C C . CYS B 1 44 ? 51.610 17.496 27.089 1.00 55.39 424 CYS B C 1
ATOM 1152 O O . CYS B 1 44 ? 51.492 17.900 25.931 1.00 55.46 424 CYS B O 1
ATOM 1155 N N . ARG B 1 45 ? 52.138 16.312 27.404 1.00 56.93 425 ARG B N 1
ATOM 1156 C CA . ARG B 1 45 ? 52.648 15.387 26.347 1.00 62.24 425 ARG B CA 1
ATOM 1157 C C . ARG B 1 45 ? 51.469 14.902 25.472 1.00 61.71 425 ARG B C 1
ATOM 1158 O O . ARG B 1 45 ? 51.571 14.876 24.248 1.00 57.57 425 ARG B O 1
ATOM 1166 N N . GLN B 1 46 ? 50.340 14.548 26.082 1.00 59.53 426 GLN B N 1
ATOM 1167 C CA . GLN B 1 46 ? 49.191 14.079 25.358 1.00 60.62 426 GLN B CA 1
ATOM 1168 C C . GLN B 1 46 ? 48.658 15.164 24.418 1.00 59.27 426 GLN B C 1
ATOM 1169 O O . GLN B 1 46 ? 48.181 14.861 23.349 1.00 57.94 426 GLN B O 1
ATOM 1175 N N . LEU B 1 47 ? 48.809 16.427 24.797 1.00 54.72 427 LEU B N 1
ATOM 1176 C CA . LEU B 1 47 ? 48.344 17.560 24.000 1.00 53.23 427 LEU B CA 1
ATOM 1177 C C . LEU B 1 47 ? 49.381 17.974 22.946 1.00 55.95 427 LEU B C 1
ATOM 1178 O O . LEU B 1 47 ? 49.099 18.838 22.082 1.00 52.53 427 LEU B O 1
ATOM 1183 N N . GLY B 1 48 ? 50.569 17.391 23.009 1.00 56.18 428 GLY B N 1
ATOM 1184 C CA . GLY B 1 48 ? 51.578 17.567 21.993 1.00 62.66 428 GLY B CA 1
ATOM 1185 C C . GLY B 1 48 ? 52.610 18.630 22.305 1.00 64.68 428 GLY B C 1
ATOM 1186 O O . GLY B 1 48 ? 53.340 19.028 21.408 1.00 68.71 428 GLY B O 1
ATOM 1187 N N . TYR B 1 49 ? 52.688 19.087 23.552 1.00 61.86 429 TYR B N 1
ATOM 1188 C CA . TYR B 1 49 ? 53.755 20.018 24.012 1.00 69.57 429 TYR B CA 1
ATOM 1189 C C . TYR B 1 49 ? 54.908 19.176 24.549 1.00 79.20 429 TYR B C 1
ATOM 1190 O O . TYR B 1 49 ? 54.642 18.214 25.264 1.00 82.63 429 TYR B O 1
ATOM 1199 N N . LYS B 1 50 ? 56.148 19.587 24.266 1.00 79.11 430 LYS B N 1
ATOM 1200 C CA . LYS B 1 50 ? 57.337 18.795 24.640 1.00 89.11 430 LYS B CA 1
ATOM 1201 C C . LYS B 1 50 ? 58.150 19.473 25.753 1.00 83.70 430 LYS B C 1
ATOM 1202 O O . LYS B 1 50 ? 58.956 18.814 26.398 1.00 81.98 430 LYS B O 1
ATOM 1208 N N . GLY B 1 51 ? 57.962 20.788 25.942 1.00 75.63 431 GLY B N 1
ATOM 1209 C CA . GLY B 1 51 ? 58.783 21.553 26.875 1.00 76.38 431 GLY B CA 1
ATOM 1210 C C . GLY B 1 51 ? 58.396 21.320 28.338 1.00 74.74 431 GLY B C 1
ATOM 1211 O O . GLY B 1 51 ? 57.691 20.363 28.669 1.00 73.92 431 GLY B O 1
ATOM 1212 N N . PRO B 1 52 ? 58.888 22.194 29.243 1.00 73.30 432 PRO B N 1
ATOM 1213 C CA . PRO B 1 52 ? 58.701 22.026 30.684 1.00 70.05 432 PRO B CA 1
ATOM 1214 C C . PRO B 1 52 ? 57.207 22.167 30.983 1.00 61.02 432 PRO B C 1
ATOM 1215 O O . PRO B 1 52 ? 56.520 22.906 30.267 1.00 60.71 432 PRO B O 1
ATOM 1219 N N . ALA B 1 53 ? 56.709 21.421 31.965 1.00 59.21 433 ALA B N 1
ATOM 1220 C CA . ALA B 1 53 ? 55.276 21.547 32.393 1.00 60.19 433 ALA B CA 1
ATOM 1221 C C . ALA B 1 53 ? 55.259 21.848 33.894 1.00 60.38 433 ALA B C 1
ATOM 1222 O O . ALA B 1 53 ? 56.118 21.362 34.651 1.00 57.89 433 ALA B O 1
ATOM 1224 N N . ARG B 1 54 ? 54.249 22.601 34.328 1.00 52.73 434 ARG B N 1
ATOM 1225 C CA . ARG B 1 54 ? 54.062 22.818 35.736 1.00 51.12 434 ARG B CA 1
ATOM 1226 C C . ARG B 1 54 ? 52.642 22.478 36.125 1.00 48.16 434 ARG B C 1
ATOM 1227 O O . ARG B 1 54 ? 51.749 22.829 35.410 1.00 48.29 434 ARG B O 1
ATOM 1235 N N . ALA B 1 55 ? 52.481 21.931 37.334 1.00 49.87 435 ALA B N 1
ATOM 1236 C CA . ALA B 1 55 ? 51.148 21.740 37.895 1.00 46.09 435 ALA B CA 1
ATOM 1237 C C . ALA B 1 55 ? 50.660 23.013 38.580 1.00 50.35 435 ALA B C 1
ATOM 1238 O O . ALA B 1 55 ? 51.441 23.761 39.161 1.00 50.91 435 ALA B O 1
ATOM 1240 N N . ARG B 1 56 ? 49.346 23.252 38.528 1.00 48.70 436 ARG B N 1
ATOM 1241 C CA . ARG B 1 56 ? 48.710 24.253 39.355 1.00 49.06 436 ARG B CA 1
ATOM 1242 C C . ARG B 1 56 ? 47.547 23.592 40.080 1.00 50.14 436 ARG B C 1
ATOM 1243 O O . ARG B 1 56 ? 46.835 22.794 39.482 1.00 54.70 436 ARG B O 1
ATOM 1251 N N . THR B 1 57 ? 47.347 23.938 41.349 1.00 48.98 437 THR B N 1
ATOM 1252 C CA . THR B 1 57 ? 46.372 23.290 42.238 1.00 49.22 437 THR B CA 1
ATOM 1253 C C . THR B 1 57 ? 45.384 24.324 42.782 1.00 47.36 437 THR B C 1
ATOM 1254 O O . THR B 1 57 ? 45.549 25.512 42.546 1.00 51.48 437 THR B O 1
ATOM 1258 N N A MET B 1 58 ? 44.423 23.849 43.577 0.50 47.41 438 MET B N 1
ATOM 1259 N N B MET B 1 58 ? 44.411 23.866 43.570 0.50 48.03 438 MET B N 1
ATOM 1260 C CA A MET B 1 58 ? 43.489 24.675 44.339 0.50 51.54 438 MET B CA 1
ATOM 1261 C CA B MET B 1 58 ? 43.494 24.709 44.337 0.50 51.89 438 MET B CA 1
ATOM 1262 C C A MET B 1 58 ? 42.669 25.524 43.361 0.50 49.81 438 MET B C 1
ATOM 1263 C C B MET B 1 58 ? 42.688 25.558 43.338 0.50 50.18 438 MET B C 1
ATOM 1264 O O A MET B 1 58 ? 42.421 26.686 43.620 0.50 48.82 438 MET B O 1
ATOM 1265 O O B MET B 1 58 ? 42.504 26.753 43.506 0.50 49.48 438 MET B O 1
ATOM 1274 N N . ALA B 1 59 ? 42.210 24.931 42.250 1.00 49.69 439 ALA B N 1
ATOM 1275 C CA . ALA B 1 59 ? 41.389 25.674 41.273 1.00 48.43 439 ALA B CA 1
ATOM 1276 C C . ALA B 1 59 ? 42.020 27.009 40.867 1.00 49.10 439 ALA B C 1
ATOM 1277 O O . ALA B 1 59 ? 41.367 28.077 40.850 1.00 46.19 439 ALA B O 1
ATOM 1279 N N . TYR B 1 60 ? 43.286 26.957 40.466 1.00 44.44 440 TYR B N 1
ATOM 1280 C CA . TYR B 1 60 ? 44.074 28.110 40.139 1.00 45.99 440 TYR B CA 1
ATOM 1281 C C . TYR B 1 60 ? 43.460 28.868 38.980 1.00 45.58 440 TYR B C 1
ATOM 1282 O O . TYR B 1 60 ? 43.542 30.086 38.923 1.00 44.19 440 TYR B O 1
ATOM 1291 N N . PHE B 1 61 ? 42.912 28.142 38.034 1.00 43.30 441 PHE B N 1
ATOM 1292 C CA . PHE B 1 61 ? 42.241 28.714 36.874 1.00 43.82 441 PHE B CA 1
ATOM 1293 C C . PHE B 1 61 ? 40.731 28.766 37.047 1.00 49.01 441 PHE B C 1
ATOM 1294 O O . PHE B 1 61 ? 40.024 28.944 36.065 1.00 54.03 441 PHE B O 1
ATOM 1302 N N . GLY B 1 62 ? 40.227 28.656 38.275 1.00 45.66 442 GLY B N 1
ATOM 1303 C CA . GLY B 1 62 ? 38.808 28.658 38.555 1.00 45.96 442 GLY B CA 1
ATOM 1304 C C . GLY B 1 62 ? 38.285 27.237 38.671 1.00 45.33 442 GLY B C 1
ATOM 1305 O O . GLY B 1 62 ? 38.910 26.293 38.243 1.00 44.88 442 GLY B O 1
ATOM 1306 N N . GLU B 1 63 ? 37.108 27.116 39.262 1.00 46.09 443 GLU B N 1
ATOM 1307 C CA . GLU B 1 63 ? 36.452 25.852 39.482 1.00 48.50 443 GLU B CA 1
ATOM 1308 C C . GLU B 1 63 ? 35.762 25.410 38.203 1.00 49.20 443 GLU B C 1
ATOM 1309 O O . GLU B 1 63 ? 35.172 26.222 37.504 1.00 47.93 443 GLU B O 1
ATOM 1315 N N . GLY B 1 64 ? 35.776 24.105 37.958 1.00 46.25 444 GLY B N 1
ATOM 1316 C CA . GLY B 1 64 ? 34.930 23.575 36.877 1.00 44.09 444 GLY B CA 1
ATOM 1317 C C . GLY B 1 64 ? 33.627 23.062 37.424 1.00 50.68 444 GLY B C 1
ATOM 1318 O O . GLY B 1 64 ? 33.238 23.478 38.499 1.00 49.53 444 GLY B O 1
ATOM 1319 N N . LYS B 1 65 ? 33.009 22.194 36.645 1.00 50.43 445 LYS B N 1
ATOM 1320 C CA . LYS B 1 65 ? 31.667 21.698 36.856 1.00 56.06 445 LYS B CA 1
ATOM 1321 C C . LYS B 1 65 ? 31.622 20.216 36.507 1.00 55.82 445 LYS B C 1
ATOM 1322 O O . LYS B 1 65 ? 32.524 19.701 35.900 1.00 52.13 445 LYS B O 1
ATOM 1328 N N . GLY B 1 66 ? 30.528 19.540 36.878 1.00 58.75 446 GLY B N 1
ATOM 1329 C CA . GLY B 1 66 ? 30.390 18.188 36.447 1.00 61.03 446 GLY B CA 1
ATOM 1330 C C . GLY B 1 66 ? 31.092 17.230 37.406 1.00 58.17 446 GLY B C 1
ATOM 1331 O O . GLY B 1 66 ? 31.412 17.558 38.565 1.00 55.24 446 GLY B O 1
ATOM 1332 N N . PRO B 1 67 ? 31.304 15.998 36.931 1.00 54.52 447 PRO B N 1
ATOM 1333 C CA . PRO B 1 67 ? 31.987 14.958 37.689 1.00 56.08 447 PRO B CA 1
ATOM 1334 C C . PRO B 1 67 ? 33.432 15.314 37.964 1.00 53.43 447 PRO B C 1
ATOM 1335 O O . PRO B 1 67 ? 34.050 16.058 37.181 1.00 54.39 447 PRO B O 1
ATOM 1339 N N . ILE B 1 68 ? 33.943 14.773 39.053 1.00 50.93 448 ILE B N 1
ATOM 1340 C CA . ILE B 1 68 ? 35.323 14.836 39.333 1.00 56.96 448 ILE B CA 1
ATOM 1341 C C . ILE B 1 68 ? 35.909 13.442 39.060 1.00 56.82 448 ILE B C 1
ATOM 1342 O O . ILE B 1 68 ? 35.643 12.516 39.764 1.00 60.24 448 ILE B O 1
ATOM 1347 N N . HIS B 1 69 ? 36.580 13.322 37.920 1.00 58.84 449 HIS B N 1
ATOM 1348 C CA . HIS B 1 69 ? 36.782 12.008 37.238 1.00 63.40 449 HIS B CA 1
ATOM 1349 C C . HIS B 1 69 ? 37.961 11.263 37.814 1.00 72.67 449 HIS B C 1
ATOM 1350 O O . HIS B 1 69 ? 37.880 10.000 37.962 1.00 76.57 449 HIS B O 1
ATOM 1357 N N . MET B 1 70 ? 39.096 11.948 37.955 1.00 74.08 450 MET B N 1
ATOM 1358 C CA . MET B 1 70 ? 40.343 11.246 38.358 1.00 90.27 450 MET B CA 1
ATOM 1359 C C . MET B 1 70 ? 40.625 11.450 39.845 1.00 89.10 450 MET B C 1
ATOM 1360 O O . MET B 1 70 ? 40.649 12.611 40.298 1.00 70.23 450 MET B O 1
ATOM 1365 N N . ASP B 1 71 ? 40.830 10.341 40.558 1.00 117.24 451 ASP B N 1
ATOM 1366 C CA . ASP B 1 71 ? 41.157 10.405 42.003 1.00 120.17 451 ASP B CA 1
ATOM 1367 C C . ASP B 1 71 ? 42.496 9.700 42.246 1.00 114.99 451 ASP B C 1
ATOM 1368 O O . ASP B 1 71 ? 42.600 8.498 41.938 1.00 109.46 451 ASP B O 1
ATOM 1373 N N . ASN B 1 72 ? 43.474 10.442 42.769 1.00 114.04 452 ASN B N 1
ATOM 1374 C CA . ASN B 1 72 ? 44.782 9.887 43.171 1.00 116.44 452 ASN B CA 1
ATOM 1375 C C . ASN B 1 72 ? 45.352 8.890 42.168 1.00 112.99 452 ASN B C 1
ATOM 1376 O O . ASN B 1 72 ? 45.707 7.768 42.534 1.00 114.99 452 ASN B O 1
ATOM 1381 N N . VAL B 1 73 ? 45.507 9.349 40.930 1.00 107.86 453 VAL B N 1
ATOM 1382 C CA . VAL B 1 73 ? 46.188 8.586 39.909 1.00 105.55 453 VAL B CA 1
ATOM 1383 C C . VAL B 1 73 ? 47.700 8.787 40.104 1.00 98.90 453 VAL B C 1
ATOM 1384 O O . VAL B 1 73 ? 48.169 9.844 40.479 1.00 97.08 453 VAL B O 1
ATOM 1388 N N . LYS B 1 74 ? 48.441 7.711 39.858 1.00 99.69 454 LYS B N 1
ATOM 1389 C CA . LYS B 1 74 ? 49.890 7.630 39.950 1.00 101.87 454 LYS B CA 1
ATOM 1390 C C . LYS B 1 74 ? 50.472 7.655 38.537 1.00 93.46 454 LYS B C 1
ATOM 1391 O O . LYS B 1 74 ? 50.145 6.830 37.696 1.00 91.61 454 LYS B O 1
ATOM 1397 N N . CYS B 1 75 ? 51.306 8.657 38.283 1.00 92.34 455 CYS B N 1
ATOM 1398 C CA . CYS B 1 75 ? 52.028 8.804 37.045 1.00 90.18 455 CYS B CA 1
ATOM 1399 C C . CYS B 1 75 ? 53.529 8.724 37.373 1.00 87.98 455 CYS B C 1
ATOM 1400 O O . CYS B 1 75 ? 53.978 9.266 38.381 1.00 86.73 455 CYS B O 1
ATOM 1403 N N . THR B 1 76 ? 54.306 8.061 36.516 1.00 86.48 456 THR B N 1
ATOM 1404 C CA . THR B 1 76 ? 55.776 8.196 36.554 1.00 88.39 456 THR B CA 1
ATOM 1405 C C . THR B 1 76 ? 56.181 9.582 36.030 1.00 87.86 456 THR B C 1
ATOM 1406 O O . THR B 1 76 ? 57.140 10.166 36.527 1.00 81.25 456 THR B O 1
ATOM 1410 N N . GLY B 1 77 ? 55.395 10.132 35.077 1.00 83.10 457 GLY B N 1
ATOM 1411 C CA . GLY B 1 77 ? 55.758 11.339 34.370 1.00 80.88 457 GLY B CA 1
ATOM 1412 C C . GLY B 1 77 ? 56.165 11.060 32.927 1.00 85.05 457 GLY B C 1
ATOM 1413 O O . GLY B 1 77 ? 56.349 12.007 32.147 1.00 83.41 457 GLY B O 1
ATOM 1414 N N . ASN B 1 78 ? 56.274 9.772 32.566 1.00 81.69 458 ASN B N 1
ATOM 1415 C CA . ASN B 1 78 ? 56.748 9.340 31.257 1.00 82.68 458 ASN B CA 1
ATOM 1416 C C . ASN B 1 78 ? 55.609 8.868 30.351 1.00 84.02 458 ASN B C 1
ATOM 1417 O O . ASN B 1 78 ? 55.849 8.623 29.171 1.00 85.55 458 ASN B O 1
ATOM 1422 N N . GLU B 1 79 ? 54.384 8.750 30.885 1.00 80.57 459 GLU B N 1
ATOM 1423 C CA . GLU B 1 79 ? 53.259 8.205 30.125 1.00 80.39 459 GLU B CA 1
ATOM 1424 C C . GLU B 1 79 ? 52.922 9.179 29.000 1.00 77.04 459 GLU B C 1
ATOM 1425 O O . GLU B 1 79 ? 53.146 10.384 29.116 1.00 78.07 459 GLU B O 1
ATOM 1431 N N . LYS B 1 80 ? 52.432 8.623 27.893 1.00 77.21 460 LYS B N 1
ATOM 1432 C CA . LYS B 1 80 ? 52.069 9.422 26.729 1.00 80.52 460 LYS B CA 1
ATOM 1433 C C . LYS B 1 80 ? 50.624 9.898 26.893 1.00 72.98 460 LYS B C 1
ATOM 1434 O O . LYS B 1 80 ? 50.216 10.741 26.168 1.00 72.61 460 LYS B O 1
ATOM 1440 N N . ALA B 1 81 ? 49.896 9.323 27.850 1.00 68.98 461 ALA B N 1
ATOM 1441 C CA . ALA B 1 81 ? 48.506 9.643 28.012 1.00 73.56 461 ALA B CA 1
ATOM 1442 C C . ALA B 1 81 ? 48.098 9.411 29.461 1.00 72.92 461 ALA B C 1
ATOM 1443 O O . ALA B 1 81 ? 48.595 8.474 30.118 1.00 67.78 461 ALA B O 1
ATOM 1445 N N . LEU B 1 82 ? 47.196 10.274 29.935 1.00 68.58 462 LEU B N 1
ATOM 1446 C CA . LEU B 1 82 ? 46.694 10.181 31.283 1.00 70.23 462 LEU B CA 1
ATOM 1447 C C . LEU B 1 82 ? 46.108 8.787 31.541 1.00 70.80 462 LEU B C 1
ATOM 1448 O O . LEU B 1 82 ? 46.240 8.247 32.625 1.00 70.58 462 LEU B O 1
ATOM 1453 N N . ALA B 1 83 ? 45.423 8.245 30.524 1.00 71.26 463 ALA B N 1
ATOM 1454 C CA . ALA B 1 83 ? 44.754 6.934 30.591 1.00 75.76 463 ALA B CA 1
ATOM 1455 C C . ALA B 1 83 ? 45.742 5.821 30.959 1.00 81.43 463 ALA B C 1
ATOM 1456 O O . ALA B 1 83 ? 45.307 4.806 31.520 1.00 81.50 463 ALA B O 1
ATOM 1458 N N . ASP B 1 84 ? 47.028 5.993 30.623 1.00 85.17 464 ASP B N 1
ATOM 1459 C CA . ASP B 1 84 ? 48.072 4.962 30.918 1.00 92.07 464 ASP B CA 1
ATOM 1460 C C . ASP B 1 84 ? 48.603 5.115 32.344 1.00 92.89 464 ASP B C 1
ATOM 1461 O O . ASP B 1 84 ? 49.352 4.300 32.792 1.00 91.75 464 ASP B O 1
ATOM 1466 N N . CYS B 1 85 ? 48.275 6.204 33.035 1.00 91.65 465 CYS B N 1
ATOM 1467 C CA . CYS B 1 85 ? 48.633 6.294 34.436 1.00 97.43 465 CYS B CA 1
ATOM 1468 C C . CYS B 1 85 ? 47.791 5.257 35.184 1.00 101.05 465 CYS B C 1
ATOM 1469 O O . CYS B 1 85 ? 46.884 4.709 34.593 1.00 102.60 465 CYS B O 1
ATOM 1472 N N . VAL B 1 86 ? 48.095 5.015 36.458 1.00 103.53 466 VAL B N 1
ATOM 1473 C CA . VAL B 1 86 ? 47.531 3.907 37.239 1.00 112.77 466 VAL B CA 1
ATOM 1474 C C . VAL B 1 86 ? 46.627 4.487 38.336 1.00 118.76 466 VAL B C 1
ATOM 1475 O O . VAL B 1 86 ? 47.003 5.464 38.991 1.00 123.03 466 VAL B O 1
ATOM 1479 N N . LYS B 1 87 ? 45.440 3.892 38.505 1.00 127.33 467 LYS B N 1
ATOM 1480 C CA . LYS B 1 87 ? 44.465 4.269 39.545 1.00 131.69 467 LYS B CA 1
ATOM 1481 C C . LYS B 1 87 ? 44.922 3.636 40.871 1.00 140.66 467 LYS B C 1
ATOM 1482 O O . LYS B 1 87 ? 45.776 2.743 40.864 1.00 147.50 467 LYS B O 1
ATOM 1488 N N . GLN B 1 88 ? 44.345 4.072 42.001 1.00 142.25 468 GLN B N 1
ATOM 1489 C CA . GLN B 1 88 ? 44.872 3.704 43.330 1.00 145.91 468 GLN B CA 1
ATOM 1490 C C . GLN B 1 88 ? 43.799 3.013 44.180 1.00 149.37 468 GLN B C 1
ATOM 1491 O O . GLN B 1 88 ? 42.671 3.484 44.267 1.00 147.63 468 GLN B O 1
ATOM 1497 N N . ASP B 1 89 ? 44.193 1.896 44.804 1.00 155.90 469 ASP B N 1
ATOM 1498 C CA . ASP B 1 89 ? 43.462 1.260 45.900 1.00 160.19 469 ASP B CA 1
ATOM 1499 C C . ASP B 1 89 ? 42.873 2.357 46.804 1.00 161.30 469 ASP B C 1
ATOM 1500 O O . ASP B 1 89 ? 41.652 2.531 46.849 1.00 161.14 469 ASP B O 1
ATOM 1505 N N . ILE B 1 90 ? 43.762 3.012 47.558 1.00 160.94 470 ILE B N 1
ATOM 1506 C CA . ILE B 1 90 ? 43.340 4.140 48.434 1.00 156.76 470 ILE B CA 1
ATOM 1507 C C . ILE B 1 90 ? 42.816 5.201 47.471 1.00 154.30 470 ILE B C 1
ATOM 1508 O O . ILE B 1 90 ? 43.520 5.497 46.486 1.00 152.40 470 ILE B O 1
ATOM 1513 N N . GLY B 1 91 ? 41.603 5.707 47.700 1.00 154.19 471 GLY B N 1
ATOM 1514 C CA . GLY B 1 91 ? 41.035 6.681 46.751 1.00 150.27 471 GLY B CA 1
ATOM 1515 C C . GLY B 1 91 ? 39.558 6.925 46.990 1.00 151.54 471 GLY B C 1
ATOM 1516 O O . GLY B 1 91 ? 39.079 6.625 48.101 1.00 151.20 471 GLY B O 1
ATOM 1517 N N . ARG B 1 92 ? 38.873 7.442 45.962 1.00 151.93 472 ARG B N 1
ATOM 1518 C CA . ARG B 1 92 ? 37.425 7.791 45.991 1.00 151.00 472 ARG B CA 1
ATOM 1519 C C . ARG B 1 92 ? 37.167 8.859 47.062 1.00 150.89 472 ARG B C 1
ATOM 1520 O O . ARG B 1 92 ? 36.130 8.776 47.748 1.00 152.32 472 ARG B O 1
ATOM 1528 N N . HIS B 1 93 ? 38.102 9.806 47.202 1.00 146.04 473 HIS B N 1
ATOM 1529 C CA . HIS B 1 93 ? 37.978 10.925 48.171 1.00 140.70 473 HIS B CA 1
ATOM 1530 C C . HIS B 1 93 ? 36.852 11.842 47.687 1.00 132.44 473 HIS B C 1
ATOM 1531 O O . HIS B 1 93 ? 36.695 11.983 46.459 1.00 134.98 473 HIS B O 1
ATOM 1538 N N . ASN B 1 94 ? 36.108 12.447 48.613 1.00 121.63 474 ASN B N 1
ATOM 1539 C CA . ASN B 1 94 ? 34.984 13.323 48.199 1.00 109.70 474 ASN B CA 1
ATOM 1540 C C . ASN B 1 94 ? 35.534 14.710 47.858 1.00 100.33 474 ASN B C 1
ATOM 1541 O O . ASN B 1 94 ? 35.206 15.666 48.584 1.00 98.56 474 ASN B O 1
ATOM 1546 N N . CYS B 1 95 ? 36.325 14.810 46.783 1.00 88.32 475 CYS B N 1
ATOM 1547 C CA . CYS B 1 95 ? 36.843 16.112 46.377 1.00 79.79 475 CYS B CA 1
ATOM 1548 C C . CYS B 1 95 ? 35.712 17.086 46.001 1.00 73.89 475 CYS B C 1
ATOM 1549 O O . CYS B 1 95 ? 34.601 16.682 45.697 1.00 74.12 475 CYS B O 1
ATOM 1552 N N . ARG B 1 96 ? 36.091 18.368 45.974 1.00 68.64 476 ARG B N 1
ATOM 1553 C CA . ARG B 1 96 ? 35.213 19.511 45.613 1.00 66.64 476 ARG B CA 1
ATOM 1554 C C . ARG B 1 96 ? 35.887 20.268 44.461 1.00 58.88 476 ARG B C 1
ATOM 1555 O O . ARG B 1 96 ? 37.118 20.138 44.308 1.00 57.49 476 ARG B O 1
ATOM 1563 N N . HIS B 1 97 ? 35.099 20.990 43.662 1.00 57.15 477 HIS B N 1
ATOM 1564 C CA . HIS B 1 97 ? 35.620 21.715 42.479 1.00 54.68 477 HIS B CA 1
ATOM 1565 C C . HIS B 1 97 ? 36.642 22.765 42.928 1.00 56.24 477 HIS B C 1
ATOM 1566 O O . HIS B 1 97 ? 37.486 23.178 42.126 1.00 50.59 477 HIS B O 1
ATOM 1573 N N . SER B 1 98 ? 36.603 23.177 44.213 1.00 55.84 478 SER B N 1
ATOM 1574 C CA . SER B 1 98 ? 37.643 24.089 44.754 1.00 56.19 478 SER B CA 1
ATOM 1575 C C . SER B 1 98 ? 39.047 23.465 44.718 1.00 57.80 478 SER B C 1
ATOM 1576 O O . SER B 1 98 ? 40.050 24.184 44.929 1.00 59.85 478 SER B O 1
ATOM 1579 N N . GLU B 1 99 ? 39.139 22.129 44.512 1.00 56.87 479 GLU B N 1
ATOM 1580 C CA . GLU B 1 99 ? 40.434 21.423 44.440 1.00 57.87 479 GLU B CA 1
ATOM 1581 C C . GLU B 1 99 ? 40.820 21.041 42.974 1.00 54.59 479 GLU B C 1
ATOM 1582 O O . GLU B 1 99 ? 41.712 20.237 42.775 1.00 55.00 479 GLU B O 1
ATOM 1588 N N . ASP B 1 100 ? 40.136 21.618 42.003 1.00 51.78 480 ASP B N 1
ATOM 1589 C CA . ASP B 1 100 ? 40.334 21.195 40.546 1.00 50.34 480 ASP B CA 1
ATOM 1590 C C . ASP B 1 100 ? 41.778 21.485 40.129 1.00 50.35 480 ASP B C 1
ATOM 1591 O O . ASP B 1 100 ? 42.366 22.562 40.469 1.00 52.33 480 ASP B O 1
ATOM 1596 N N . ALA B 1 101 ? 42.374 20.514 39.420 1.00 47.48 481 ALA B N 1
ATOM 1597 C CA . ALA B 1 101 ? 43.778 20.580 39.010 1.00 45.71 481 ALA B CA 1
ATOM 1598 C C . ALA B 1 101 ? 43.970 21.338 37.702 1.00 42.14 481 ALA B C 1
ATOM 1599 O O . ALA B 1 101 ? 43.114 21.358 36.858 1.00 42.36 481 ALA B O 1
ATOM 1601 N N . GLY B 1 102 ? 45.183 21.871 37.477 1.00 42.14 482 GLY B N 1
ATOM 1602 C CA . GLY B 1 102 ? 45.475 22.520 36.267 1.00 41.43 482 GLY B CA 1
ATOM 1603 C C . GLY B 1 102 ? 46.926 22.356 35.871 1.00 42.53 482 GLY B C 1
ATOM 1604 O O . GLY B 1 102 ? 47.655 21.787 36.613 1.00 46.23 482 GLY B O 1
ATOM 1605 N N . VAL B 1 103 ? 47.251 22.870 34.673 1.00 43.37 483 VAL B N 1
ATOM 1606 C CA . VAL B 1 103 ? 48.653 22.792 34.193 1.00 43.36 483 VAL B CA 1
ATOM 1607 C C . VAL B 1 103 ? 49.055 24.058 33.460 1.00 41.99 483 VAL B C 1
ATOM 1608 O O . VAL B 1 103 ? 48.188 24.785 32.996 1.00 42.21 483 VAL B O 1
ATOM 1612 N N . ILE B 1 104 ? 50.369 24.217 33.286 1.00 43.04 484 ILE B N 1
ATOM 1613 C CA . ILE B 1 104 ? 50.946 25.122 32.373 1.00 45.61 484 ILE B CA 1
ATOM 1614 C C . ILE B 1 104 ? 51.926 24.341 31.500 1.00 48.33 484 ILE B C 1
ATOM 1615 O O . ILE B 1 104 ? 52.825 23.763 32.035 1.00 49.04 484 ILE B O 1
ATOM 1620 N N . CYS B 1 105 ? 51.646 24.292 30.189 1.00 50.98 485 CYS B N 1
ATOM 1621 C CA . CYS B 1 105 ? 52.541 23.565 29.255 1.00 50.89 485 CYS B CA 1
ATOM 1622 C C . CYS B 1 105 ? 53.482 24.547 28.587 1.00 53.12 485 CYS B C 1
ATOM 1623 O O . CYS B 1 105 ? 53.163 25.705 28.424 1.00 52.56 485 CYS B O 1
ATOM 1626 N N . ASP B 1 106 ? 54.672 24.049 28.249 1.00 59.75 486 ASP B N 1
ATOM 1627 C CA . ASP B 1 106 ? 55.766 24.848 27.715 1.00 65.12 486 ASP B CA 1
ATOM 1628 C C . ASP B 1 106 ? 56.042 26.063 28.625 1.00 64.38 486 ASP B C 1
ATOM 1629 O O . ASP B 1 106 ? 56.116 27.195 28.217 1.00 60.75 486 ASP B O 1
ATOM 1634 N N . TYR B 1 107 ? 56.191 25.769 29.905 1.00 67.12 487 TYR B N 1
ATOM 1635 C CA . TYR B 1 107 ? 56.335 26.771 30.958 1.00 70.00 487 TYR B CA 1
ATOM 1636 C C . TYR B 1 107 ? 57.622 27.570 30.743 1.00 73.38 487 TYR B C 1
ATOM 1637 O O . TYR B 1 107 ? 58.631 26.976 30.482 1.00 70.62 487 TYR B O 1
ATOM 1646 N N . LEU B 1 108 ? 57.527 28.899 30.786 1.00 81.45 488 LEU B N 1
ATOM 1647 C CA . LEU B 1 108 ? 58.693 29.825 30.804 1.00 99.36 488 LEU B CA 1
ATOM 1648 C C . LEU B 1 108 ? 58.458 30.893 31.870 1.00 112.22 488 LEU B C 1
ATOM 1649 O O . LEU B 1 108 ? 57.415 31.536 31.855 1.00 109.12 488 LEU B O 1
ATOM 1654 N N . GLU B 1 109 ? 59.452 31.117 32.743 1.00 98.94 489 GLU B N 1
ATOM 1655 C CA . GLU B 1 109 ? 59.503 32.268 33.687 1.00 106.01 489 GLU B CA 1
ATOM 1656 C C . GLU B 1 109 ? 58.483 32.063 34.811 1.00 107.31 489 GLU B C 1
ATOM 1657 O O . GLU B 1 109 ? 58.239 32.950 35.630 1.00 103.64 489 GLU B O 1
#

Nearest PDB structures (foldseek):
  6h8m-assembly2_B  TM=1.009E+00  e=1.428E-24  Mus musculus
  6j02-assembly2_B  TM=9.365E-01  e=1.706E-12  Mus musculus
  7dpx-assembly1_A  TM=9.388E-01  e=3.647E-12  Homo sapiens
  7c00-assembly1_A  TM=9.249E-01  e=2.657E-12  Homo sapiens
  7bzz-assembly2_D  TM=9.133E-01  e=1.295E-11  Mus musculus

CATH classification: 3.10.250.10

GO terms:
  GO:0005886 plasma membrane (C, IDA)
  GO:0030424 axon (C, IDA)
  GO:0006887 exocytosis (P, IDA)
  GO:0043083 synaptic cleft (C, IDA)
  GO:0043195 terminal bouton (C, IDA)
  GO:0045202 synapse (C, IDA)
  GO:0030425 dendrite (C, IDA)
  GO:0031410 cytoplasmic vesicle (C, IDA)
  GO:0004252 serine-type endopeptidase activity (F, IDA)
  GO:0031638 zymogen activation (P, IDA)
  GO:0006508 proteolysis (P, IDA)
  GO:0008233 peptidase activity (F, IMP)
  GO:0006508 proteolysis (P, IMP)
  GO:0098685 Schaffer collateral - CA1 synapse (C, IDA)
  GO:0098793 presynapse (C, IDA)
  GO:0098978 glutamatergic synapse (C, IDA)

Organism: Mus musculus (NCBI:txid10090)

Radius of gyration: 17.81 Å; Cα contacts (8 Å, |Δi|>4): 554; chains: 2; bounding box: 37×46×48 Å

Secondary structure (DSSP, 8-state):
---EEEEE-SSTTEEEEEEEETTEEEEEB-TT--HHHHHHHHHHTT--S-EEEE-SSTT----S-EEES-EE--S--SSGGGSEE---S-----GGGB-EEEES---/---EEEEESSSTTEEEEEEEETTEEEEEB-TT--HHHHHHHHHHTT--S-EEEE-SSTT----S-EEE-S-B--S--SSGGGSB--SS------GGGB-EEEES---